Protein 2FVH (pdb70)

CATH classification: 3.30.280.10

GO terms:
  GO:0016151 nickel cation binding (F, IDA)
  GO:0009039 urease activity (F, IDA)
  GO:0035550 urease complex (C, IDA)
  GO:0006995 cellular response to nitrogen starvation (P, IEP)

Foldseek 3Di:
DDDPVRVVLVVLQVLQVVLVVCVVVPDQAEQSNLLSVLQNLVQVCQVVQHDLVVSLVVSLVRDEPVNHDPPNLVVPQKHWDWYQHVVGTDIHIRGSSYD/DPDVVNVVVVVLLVLQVVLVVCLVVPDAAEQSNLLSVLQNLLQVCQVVQHDLVRSLVVSLVREEPNRHDPPNLVVPQWHWDFHAHPVGTDIHIRGSSYD/DADPVSVVVVVLQVLQVVLVVVLVVVDQAEQSNLLSVLQNQLQVVQVVQDDLVRSLVVSLVRAAPSRHDPPNLVVDQWHWYQYQHPVGTDIRIRGSSHD

InterPro domains:
  IPR002026 Urease, gamma/gamma-beta subunit [PF00547] (1-99)
  IPR002026 Urease, gamma/gamma-beta subunit [TIGR00193] (1-99)
  IPR002026 Urease, gamma/gamma-beta subunit [cd00390] (4-99)
  IPR012010 Urease, gamma subunit [MF_00739] (1-100)
  IPR012010 Urease, gamma subunit [PIRSF001223] (1-99)
  IPR036463 Urease, gamma subunit superfamily [G3DSA:3.30.280.10] (1-100)
  IPR036463 Urease, gamma subunit superfamily [SSF54111] (1-99)
  IPR050069 Urease subunit [PTHR33569] (1-100)

Radius of gyration: 20.4 Å; Cα contacts (8 Å, |Δi|>4): 483; chains: 3; bounding box: 50×41×48 Å

Secondary structure (DSSP, 8-state):
---HHHHHHHHHHHHHHHHHHHHHTTPPB-HHHHHHHHHHHHHHHHHHT--HHHHHHHTTSSS-GGGB-TTHHHH-SEEEEEEEETTEEEEEEEESS--/---HHHHHHHHHHHHHHHHHHHHHTTPPB-HHHHHHHHHHHHHHHHHHT--HHHHHHHTTSS--GGGB-TTHHHH--EEEEEEEETTEEEEEEEESS--/---HHHHHHHHHHHHHHHHHHHHHTTPPB-HHHHHHHHHHHHHHHHHHT--HHHHHHHTTSS--GGGB-TTHHHH-SEEEEEEEETTEEEEEEEES---

Structure (mmCIF, N/CA/C/O backbone):
data_2FVH
#
_entry.id   2FVH
#
_cell.length_a   109.988
_cell.length_b   109.988
_cell.length_c   40.873
_cell.angle_alpha   90.00
_cell.angle_beta   90.00
_cell.angle_gamma   120.00
#
_symmetry.space_group_name_H-M   'P 6'
#
loop_
_entity.id
_entity.type
_entity.pdbx_description
1 polymer 'Urease gamma subunit'
2 water water
#
loop_
_atom_site.group_PDB
_atom_site.id
_atom_site.type_symbol
_atom_site.label_atom_id
_atom_site.label_alt_id
_atom_site.label_comp_id
_atom_site.label_asym_id
_atom_site.label_entity_id
_atom_site.label_seq_id
_atom_site.pdbx_PDB_ins_code
_atom_site.Cartn_x
_atom_site.Cartn_y
_atom_site.Cartn_z
_atom_site.occupancy
_atom_site.B_iso_or_equiv
_atom_site.auth_seq_id
_atom_site.auth_comp_id
_atom_site.auth_asym_id
_atom_site.auth_atom_id
_atom_site.pdbx_PDB_model_num
ATOM 1 N N . ARG A 1 22 ? 26.742 45.707 32.904 1.00 39.63 2 ARG A N 1
ATOM 2 C CA . ARG A 1 22 ? 26.738 45.905 31.422 1.00 39.32 2 ARG A CA 1
ATOM 3 C C . ARG A 1 22 ? 25.524 45.253 30.761 1.00 39.12 2 ARG A C 1
ATOM 4 O O . ARG A 1 22 ? 25.196 45.562 29.609 1.00 39.20 2 ARG A O 1
ATOM 5 N N . LEU A 1 23 ? 24.868 44.346 31.491 1.00 38.53 3 LEU A N 1
ATOM 6 C CA . LEU A 1 23 ? 23.691 43.640 30.987 1.00 37.89 3 LEU A CA 1
ATOM 7 C C . LEU A 1 23 ? 22.401 44.017 31.717 1.00 37.26 3 LEU A C 1
ATOM 8 O O . LEU A 1 23 ? 22.336 44.059 32.945 1.00 37.13 3 LEU A O 1
ATOM 13 N N . THR A 1 24 ? 21.360 44.238 30.935 1.00 36.35 4 THR A N 1
ATOM 14 C CA . THR A 1 24 ? 20.045 44.502 31.475 1.00 36.18 4 THR A CA 1
ATOM 15 C C . THR A 1 24 ? 19.478 43.223 32.098 1.00 36.16 4 THR A C 1
ATOM 16 O O . THR A 1 24 ? 19.913 42.128 31.737 1.00 35.04 4 THR A O 1
ATOM 20 N N . PRO A 1 25 ? 18.482 43.350 33.000 1.00 35.81 5 PRO A N 1
ATOM 21 C CA . PRO A 1 25 ? 17.795 42.159 33.477 1.00 35.23 5 PRO A CA 1
ATOM 22 C C . PRO A 1 25 ? 17.453 41.195 32.361 1.00 34.75 5 PRO A C 1
ATOM 23 O O . PRO A 1 25 ? 17.731 40.001 32.507 1.00 34.06 5 PRO A O 1
ATOM 27 N N . HIS A 1 26 ? 16.864 41.697 31.265 1.00 33.64 6 HIS A N 1
ATOM 28 C CA . HIS A 1 26 ? 16.408 40.875 30.147 1.00 33.75 6 HIS A CA 1
ATOM 29 C C . HIS A 1 26 ? 17.552 40.152 29.438 1.00 32.37 6 HIS A C 1
ATOM 30 O O . HIS A 1 26 ? 17.423 38.973 29.118 1.00 31.51 6 HIS A O 1
ATOM 37 N N . GLU A 1 27 ? 18.665 40.858 29.229 1.00 32.01 7 GLU A N 1
ATOM 38 C CA . GLU A 1 27 ? 19.888 40.275 28.649 1.00 32.29 7 GLU A CA 1
ATOM 39 C C . GLU A 1 27 ? 20.439 39.186 29.572 1.00 31.54 7 GLU A C 1
ATOM 40 O O . GLU A 1 27 ? 20.753 38.080 29.104 1.00 30.57 7 GLU A O 1
ATOM 46 N N . GLN A 1 28 ? 20.500 39.476 30.875 1.00 30.91 8 GLN A N 1
ATOM 47 C CA . GLN A 1 28 ? 20.925 38.468 31.859 1.00 31.72 8 GLN A CA 1
ATOM 48 C C . GLN A 1 28 ? 20.051 37.229 31.792 1.00 31.10 8 GLN A C 1
ATOM 49 O O . GLN A 1 28 ? 20.558 36.117 31.836 1.00 29.94 8 GLN A O 1
ATOM 55 N N . GLU A 1 29 ? 18.734 37.427 31.721 1.00 30.59 9 GLU A N 1
ATOM 56 C CA . GLU A 1 29 ? 17.803 36.308 31.663 1.00 30.91 9 GLU A CA 1
ATOM 57 C C . GLU A 1 29 ? 18.020 35.505 30.401 1.00 30.14 9 GLU A C 1
ATOM 58 O O . GLU A 1 29 ? 17.949 34.293 30.424 1.00 29.35 9 GLU A O 1
ATOM 64 N N . ARG A 1 30 ? 18.257 36.181 29.283 1.00 29.10 10 ARG A N 1
ATOM 65 C CA . ARG A 1 30 ? 18.443 35.461 28.023 1.00 30.11 10 ARG A CA 1
ATOM 66 C C . ARG A 1 30 ? 19.732 34.610 28.015 1.00 28.37 10 ARG A C 1
ATOM 67 O O . ARG A 1 30 ? 19.746 33.426 27.593 1.00 29.25 10 ARG A O 1
ATOM 75 N N . LEU A 1 31 ? 20.785 35.163 28.583 1.00 27.09 11 LEU A N 1
ATOM 76 C CA . LEU A 1 31 ? 22.053 34.432 28.720 1.00 26.66 11 LEU A CA 1
ATOM 77 C C . LEU A 1 31 ? 21.879 33.231 29.635 1.00 25.52 11 LEU A C 1
ATOM 78 O O . LEU A 1 31 ? 22.398 32.159 29.365 1.00 24.93 11 LEU A O 1
ATOM 83 N N . LEU A 1 32 ? 21.150 33.412 30.731 1.00 24.70 12 LEU A N 1
ATOM 84 C CA . LEU A 1 32 ? 20.894 32.298 31.650 1.00 23.91 12 LEU A CA 1
ATOM 85 C C . LEU A 1 32 ? 19.992 31.232 31.058 1.00 23.71 12 LEU A C 1
ATOM 86 O O . LEU A 1 32 ? 20.145 30.035 31.353 1.00 23.11 12 LEU A O 1
ATOM 91 N N . LEU A 1 33 ? 19.012 31.622 30.244 1.00 24.14 13 LEU A N 1
ATOM 92 C CA . LEU A 1 33 ? 18.200 30.604 29.562 1.00 24.45 13 LEU A CA 1
ATOM 93 C C . LEU A 1 33 ? 19.072 29.824 28.553 1.00 23.04 13 LEU A C 1
ATOM 94 O O . LEU A 1 33 ? 18.904 28.620 28.338 1.00 22.60 13 LEU A O 1
ATOM 99 N N . SER A 1 34 ? 20.011 30.515 27.901 1.00 21.06 14 SER A N 1
ATOM 100 C CA . SER A 1 34 ? 20.933 29.843 27.008 1.00 20.09 14 SER A CA 1
ATOM 101 C C . SER A 1 34 ? 21.783 28.829 27.804 1.00 19.32 14 SER A C 1
ATOM 102 O O . SER A 1 34 ? 21.950 27.665 27.396 1.00 17.81 14 SER A O 1
ATOM 105 N N . TYR A 1 35 ? 22.276 29.250 28.954 1.00 17.60 15 TYR A N 1
ATOM 106 C CA . TYR A 1 35 ? 23.013 28.305 29.823 1.00 18.50 15 TYR A CA 1
ATOM 107 C C . TYR A 1 35 ? 22.141 27.137 30.272 1.00 19.52 15 TYR A C 1
ATOM 108 O O . TYR A 1 35 ? 22.598 26.012 30.304 1.00 19.52 15 TYR A O 1
ATOM 117 N N . ALA A 1 36 ? 20.891 27.394 30.644 1.00 19.46 16 ALA A N 1
ATOM 118 C CA . ALA A 1 36 ? 19.974 26.316 31.017 1.00 21.07 16 ALA A CA 1
ATOM 119 C C . ALA A 1 36 ? 19.922 25.204 29.945 1.00 21.12 16 ALA A C 1
ATOM 120 O O . ALA A 1 36 ? 19.810 24.013 30.248 1.00 20.59 16 ALA A O 1
ATOM 122 N N . ALA A 1 37 ? 19.966 25.599 28.680 1.00 18.44 17 ALA A N 1
ATOM 123 C CA . ALA A 1 37 ? 19.976 24.622 27.595 1.00 20.03 17 ALA A CA 1
ATOM 124 C C . ALA A 1 37 ? 21.265 23.835 27.576 1.00 18.27 17 ALA A C 1
ATOM 125 O O . ALA A 1 37 ? 21.235 22.669 27.238 1.00 20.19 17 ALA A O 1
ATOM 127 N N . GLU A 1 38 ? 22.402 24.480 27.872 1.00 19.39 18 GLU A N 1
ATOM 128 C CA . GLU A 1 38 ? 23.688 23.797 27.909 1.00 20.60 18 GLU A CA 1
ATOM 129 C C . GLU A 1 38 ? 23.635 22.766 29.048 1.00 20.24 18 GLU A C 1
ATOM 130 O O . GLU A 1 38 ? 24.101 21.618 28.925 1.00 20.13 18 GLU A O 1
ATOM 136 N N . LEU A 1 39 ? 23.090 23.194 30.168 1.00 18.59 19 LEU A N 1
ATOM 137 C CA . LEU A 1 39 ? 22.905 22.273 31.302 1.00 19.98 19 LEU A CA 1
ATOM 138 C C . LEU A 1 39 ? 21.961 21.150 30.906 1.00 19.85 19 LEU A C 1
ATOM 139 O O . LEU A 1 39 ? 22.204 20.000 31.259 1.00 19.61 19 LEU A O 1
ATOM 144 N N . ALA A 1 40 ? 20.866 21.464 30.217 1.00 19.98 20 ALA A N 1
ATOM 145 C CA . ALA A 1 40 ? 19.929 20.374 29.789 1.00 21.05 20 ALA A CA 1
ATOM 146 C C . ALA A 1 40 ? 20.647 19.385 28.858 1.00 20.83 20 ALA A C 1
ATOM 147 O O . ALA A 1 40 ? 20.478 18.155 28.952 1.00 20.12 20 ALA A O 1
ATOM 149 N N . ARG A 1 41 ? 21.469 19.898 27.943 1.00 20.18 21 ARG A N 1
ATOM 150 C CA . ARG A 1 41 ? 22.282 19.018 27.066 1.00 22.21 21 ARG A CA 1
ATOM 151 C C . ARG A 1 41 ? 23.235 18.128 27.814 1.00 21.25 21 ARG A C 1
ATOM 152 O O . ARG A 1 41 ? 23.403 16.954 27.462 1.00 21.97 21 ARG A O 1
ATOM 160 N N . ARG A 1 42 ? 23.821 18.652 28.893 1.00 21.24 22 ARG A N 1
ATOM 161 C CA . ARG A 1 42 ? 24.692 17.898 29.764 1.00 20.64 22 ARG A CA 1
ATOM 162 C C . ARG A 1 42 ? 23.917 16.792 30.452 1.00 20.22 22 ARG A C 1
ATOM 163 O O . ARG A 1 42 ? 24.393 15.632 30.494 1.00 19.48 22 ARG A O 1
ATOM 171 N N . ARG A 1 43 ? 22.720 17.128 30.959 1.00 20.18 23 ARG A N 1
ATOM 172 C CA . ARG A 1 43 ? 21.831 16.125 31.594 1.00 18.68 23 ARG A CA 1
ATOM 173 C C . ARG A 1 43 ? 21.459 15.049 30.617 1.00 20.00 23 ARG A C 1
ATOM 174 O O . ARG A 1 43 ? 21.545 13.869 30.948 1.00 20.66 23 ARG A O 1
ATOM 182 N N . ARG A 1 44 ? 21.038 15.443 29.421 1.00 19.63 24 ARG A N 1
ATOM 183 C CA . ARG A 1 44 ? 20.739 14.435 28.379 1.00 21.40 24 ARG A CA 1
ATOM 184 C C . ARG A 1 44 ? 21.933 13.525 28.080 1.00 22.24 24 ARG A C 1
ATOM 185 O O . ARG A 1 44 ? 21.763 12.302 27.991 1.00 23.86 24 ARG A O 1
ATOM 193 N N . ALA A 1 45 ? 23.130 14.122 27.954 1.00 22.14 25 ALA A N 1
ATOM 194 C CA . ALA A 1 45 ? 24.370 13.389 27.640 1.00 23.89 25 ALA A CA 1
ATOM 195 C C . ALA A 1 45 ? 24.686 12.339 28.687 1.00 24.22 25 ALA A C 1
ATOM 196 O O . ALA A 1 45 ? 25.347 11.315 28.400 1.00 24.66 25 ALA A O 1
ATOM 198 N N . ARG A 1 46 ? 24.247 12.557 29.917 1.00 22.63 26 ARG A N 1
ATOM 199 C CA . ARG A 1 46 ? 24.528 11.561 30.926 1.00 23.72 26 ARG A CA 1
ATOM 200 C C . ARG A 1 46 ? 23.421 10.510 31.079 1.00 23.53 26 ARG A C 1
ATOM 201 O O . ARG A 1 46 ? 23.499 9.583 31.903 1.00 23.62 26 ARG A O 1
ATOM 209 N N . GLY A 1 47 ? 22.415 10.630 30.242 1.00 21.41 27 GLY A N 1
ATOM 210 C CA . GLY A 1 47 ? 21.366 9.620 30.208 1.00 21.94 27 GLY A CA 1
ATOM 211 C C . GLY A 1 47 ? 20.038 10.016 30.791 1.00 21.87 27 GLY A C 1
ATOM 212 O O . GLY A 1 47 ? 19.133 9.165 30.862 1.00 22.04 27 GLY A O 1
ATOM 213 N N . LEU A 1 48 ? 19.865 11.306 31.112 1.00 21.00 28 LEU A N 1
ATOM 214 C CA . LEU A 1 48 ? 18.573 11.789 31.617 1.00 21.20 28 LEU A CA 1
ATOM 215 C C . LEU A 1 48 ? 17.606 12.119 30.498 1.00 21.01 28 LEU A C 1
ATOM 216 O O . LEU A 1 48 ? 18.008 12.593 29.471 1.00 20.33 28 LEU A O 1
ATOM 221 N N . ARG A 1 49 ? 16.347 11.772 30.700 1.00 20.11 29 ARG A N 1
ATOM 222 C CA . ARG A 1 49 ? 15.276 12.315 29.842 1.00 19.91 29 ARG A CA 1
ATOM 223 C C . ARG A 1 49 ? 14.866 13.635 30.414 1.00 20.93 29 ARG A C 1
ATOM 224 O O . ARG A 1 49 ? 14.754 13.782 31.635 1.00 20.28 29 ARG A O 1
ATOM 232 N N . LEU A 1 50 ? 14.676 14.613 29.528 1.00 19.26 30 LEU A N 1
ATOM 233 C CA . LEU A 1 50 ? 14.501 15.996 30.003 1.00 20.44 30 LEU A CA 1
ATOM 234 C C . LEU A 1 50 ? 13.121 16.212 30.563 1.00 20.64 30 LEU A C 1
ATOM 235 O O . LEU A 1 50 ? 12.148 15.653 30.059 1.00 19.74 30 LEU A O 1
ATOM 240 N N . ASN A 1 51 ? 13.033 17.104 31.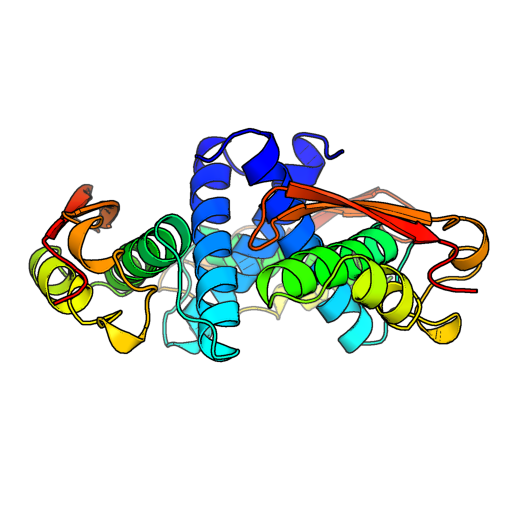547 1.00 19.90 31 ASN A N 1
ATOM 241 C CA . ASN A 1 51 ? 11.735 17.504 32.031 1.00 19.70 31 ASN A CA 1
ATOM 242 C C . ASN A 1 51 ? 11.181 18.708 31.267 1.00 20.89 31 ASN A C 1
ATOM 243 O O . ASN A 1 51 ? 11.833 19.217 30.343 1.00 20.82 31 ASN A O 1
ATOM 248 N N . HIS A 1 52 ? 10.010 19.207 31.684 1.00 20.44 32 HIS A N 1
ATOM 249 C CA . HIS A 1 52 ? 9.360 20.293 30.916 1.00 22.14 32 HIS A CA 1
ATOM 250 C C . HIS A 1 52 ? 10.207 21.569 30.806 1.00 21.67 32 HIS A C 1
ATOM 251 O O . HIS A 1 52 ? 10.468 22.029 29.688 1.00 20.18 32 HIS A O 1
ATOM 258 N N . PRO A 1 53 ? 10.705 22.112 31.940 1.00 21.00 33 PRO A N 1
ATOM 259 C CA . PRO A 1 53 ? 11.526 23.299 31.771 1.00 21.51 33 PRO A CA 1
ATOM 260 C C . PRO A 1 53 ? 12.833 23.092 30.999 1.00 20.48 33 PRO A C 1
ATOM 261 O O . PRO A 1 53 ? 13.287 24.012 30.297 1.00 20.20 33 PRO A O 1
ATOM 265 N N . GLU A 1 54 ? 13.461 21.943 31.155 1.00 19.11 34 GLU A N 1
ATOM 266 C CA . GLU A 1 54 ? 14.693 21.650 30.385 1.00 19.53 34 GLU A CA 1
ATOM 267 C C . GLU A 1 54 ? 14.377 21.615 28.879 1.00 18.66 34 GLU A C 1
ATOM 268 O O . GLU A 1 54 ? 15.125 22.111 28.041 1.00 17.69 34 GLU A O 1
ATOM 274 N N . ALA A 1 55 ? 13.255 20.995 28.536 1.00 17.65 35 ALA A N 1
ATOM 275 C CA . ALA A 1 55 ? 12.864 20.915 27.122 1.00 18.87 35 ALA A CA 1
ATOM 276 C C . ALA A 1 55 ? 12.599 22.315 26.570 1.00 19.52 35 ALA A C 1
ATOM 277 O O . ALA A 1 55 ? 13.024 22.652 25.475 1.00 19.13 35 ALA A O 1
ATOM 279 N N . ILE A 1 56 ? 11.919 23.138 27.354 1.00 19.79 36 ILE A N 1
ATOM 280 C CA . ILE A 1 56 ? 11.676 24.525 26.939 1.00 19.57 36 ILE A CA 1
ATOM 281 C C . ILE A 1 56 ? 12.995 25.217 26.666 1.00 19.69 36 ILE A C 1
ATOM 282 O O . ILE A 1 56 ? 13.157 25.864 25.645 1.00 19.44 36 ILE A O 1
ATOM 287 N N . ALA A 1 57 ? 13.957 25.103 27.604 1.00 18.74 37 ALA A N 1
ATOM 288 C CA . ALA A 1 57 ? 15.274 25.699 27.363 1.00 17.58 37 ALA A CA 1
ATOM 289 C C . ALA A 1 57 ? 15.949 25.245 26.064 1.00 19.50 37 ALA A C 1
ATOM 290 O O . ALA A 1 57 ? 16.517 26.058 25.353 1.00 18.66 37 ALA A O 1
ATOM 292 N N . VAL A 1 58 ? 15.956 23.937 25.809 1.00 18.31 38 VAL A N 1
ATOM 293 C CA . VAL A 1 58 ? 16.547 23.411 24.608 1.00 19.89 38 VAL A CA 1
ATOM 294 C C . VAL A 1 58 ? 15.871 24.010 23.355 1.00 19.53 38 VAL A C 1
ATOM 295 O O . VAL A 1 58 ? 16.549 24.389 22.392 1.00 19.46 38 VAL A O 1
ATOM 299 N N . ILE A 1 59 ? 14.543 23.979 23.322 1.00 19.31 39 ILE A N 1
ATOM 300 C CA . ILE A 1 59 ? 13.831 24.524 22.138 1.00 20.19 39 ILE A CA 1
ATOM 301 C C . ILE A 1 59 ? 14.063 26.019 22.000 1.00 21.43 39 ILE A C 1
ATOM 302 O O . ILE A 1 59 ? 14.326 26.536 20.894 1.00 20.99 39 ILE A O 1
ATOM 307 N N . ALA A 1 60 ? 14.032 26.732 23.132 1.00 20.60 40 ALA A N 1
ATOM 308 C CA . ALA A 1 60 ? 14.363 28.157 23.134 1.00 22.56 40 ALA A CA 1
ATOM 309 C C . ALA A 1 60 ? 15.752 28.442 22.588 1.00 23.45 40 ALA A C 1
ATOM 310 O O . ALA A 1 60 ? 15.918 29.355 21.770 1.00 22.82 40 ALA A O 1
ATOM 312 N N . ASP A 1 61 ? 16.740 27.660 23.038 1.00 22.65 41 ASP A N 1
ATOM 313 C CA . ASP A 1 61 ? 18.129 27.775 22.576 1.00 22.91 41 ASP A CA 1
ATOM 314 C C . ASP A 1 61 ? 18.188 27.560 21.056 1.00 22.44 41 ASP A C 1
ATOM 315 O O . ASP A 1 61 ? 18.902 28.252 20.369 1.00 22.44 41 ASP A O 1
ATOM 320 N N . HIS A 1 62 ? 17.465 26.561 20.555 1.00 21.45 42 HIS A N 1
ATOM 321 C CA . HIS A 1 62 ? 17.438 26.286 19.128 1.00 21.06 42 HIS A CA 1
ATOM 322 C C . HIS A 1 62 ? 17.021 27.533 18.354 1.00 21.37 42 HIS A C 1
ATOM 323 O O . HIS A 1 62 ? 17.634 27.879 17.340 1.00 20.86 42 HIS A O 1
ATOM 330 N N . ILE A 1 63 ? 15.979 28.177 18.841 1.00 19.16 43 ILE A N 1
ATOM 331 C CA . ILE A 1 63 ? 15.448 29.406 18.208 1.00 19.90 43 ILE A CA 1
ATOM 332 C C . ILE A 1 63 ? 16.460 30.533 18.294 1.00 20.23 43 ILE A C 1
ATOM 333 O O . ILE A 1 63 ? 16.718 31.221 17.303 1.00 20.01 43 ILE A O 1
ATOM 338 N N . LEU A 1 64 ? 17.007 30.746 19.497 1.00 18.27 44 LEU A N 1
ATOM 339 C CA . LEU A 1 64 ? 17.889 31.868 19.720 1.00 19.43 44 LEU A CA 1
ATOM 340 C C . LEU A 1 64 ? 19.113 31.696 18.895 1.00 18.68 44 LEU A C 1
ATOM 341 O O . LEU A 1 64 ? 19.595 32.654 18.264 1.00 18.01 44 LEU A O 1
ATOM 346 N N . GLU A 1 65 ? 19.671 30.496 18.906 1.00 17.59 45 GLU A N 1
ATOM 347 C CA . GLU A 1 65 ? 20.876 30.293 18.085 1.00 18.96 45 GLU A CA 1
ATOM 348 C C . GLU A 1 65 ? 20.612 30.334 16.585 1.00 19.40 45 GLU A C 1
ATOM 349 O O . GLU A 1 65 ? 21.454 30.813 15.831 1.00 18.44 45 GLU A O 1
ATOM 355 N N . GLY A 1 66 ? 19.450 29.811 16.163 1.00 19.07 46 GLY A N 1
ATOM 356 C CA . GLY A 1 66 ? 19.058 29.867 14.759 1.00 18.84 46 GLY A CA 1
ATOM 357 C C . GLY A 1 66 ? 18.899 31.290 14.310 1.00 18.17 46 GLY A C 1
ATOM 358 O O . GLY A 1 66 ? 19.355 31.634 13.226 1.00 19.46 46 GLY A O 1
ATOM 359 N N . ALA A 1 67 ? 18.267 32.117 15.136 1.00 18.60 47 ALA A N 1
ATOM 360 C CA . ALA A 1 67 ? 18.132 33.559 14.854 1.00 20.03 47 ALA A CA 1
ATOM 361 C C . ALA A 1 67 ? 19.494 34.189 14.665 1.00 19.36 47 ALA A C 1
ATOM 362 O O . ALA A 1 67 ? 19.714 34.879 13.694 1.00 19.09 47 ALA A O 1
ATOM 364 N N . ARG A 1 68 ? 20.420 33.934 15.599 1.00 18.63 48 ARG A N 1
ATOM 365 C CA . ARG A 1 68 ? 21.800 34.475 15.508 1.00 18.79 48 ARG A CA 1
ATOM 366 C C . ARG A 1 68 ? 22.473 34.067 14.167 1.00 18.97 48 ARG A C 1
ATOM 367 O O . ARG A 1 68 ? 23.268 34.823 13.572 1.00 17.75 48 ARG A O 1
ATOM 375 N N . ASP A 1 69 ? 22.203 32.820 13.756 1.00 19.38 49 ASP A N 1
ATOM 376 C CA . ASP A 1 69 ? 22.702 32.218 12.501 1.00 22.01 49 ASP A CA 1
ATOM 377 C C . ASP A 1 69 ? 22.087 32.864 11.272 1.00 21.93 49 ASP A C 1
ATOM 378 O O . ASP A 1 69 ? 22.587 32.679 10.152 1.00 23.53 49 ASP A O 1
ATOM 383 N N . GLY A 1 70 ? 21.017 33.635 11.459 1.00 20.60 50 GLY A N 1
ATOM 384 C CA . GLY A 1 70 ? 20.312 34.234 10.313 1.00 21.50 50 GLY A CA 1
ATOM 385 C C . GLY A 1 70 ? 19.367 33.288 9.613 1.00 21.52 50 GLY A C 1
ATOM 386 O O . GLY A 1 70 ? 19.058 33.508 8.432 1.00 22.77 50 GLY A O 1
ATOM 387 N N . ARG A 1 71 ? 18.917 32.250 10.323 1.00 22.07 51 ARG A N 1
ATOM 388 C CA . ARG A 1 71 ? 17.829 31.376 9.807 1.00 22.94 51 ARG A CA 1
ATOM 389 C C . ARG A 1 71 ? 16.530 32.186 9.844 1.00 23.40 51 ARG A C 1
ATOM 390 O O . ARG A 1 71 ? 16.446 33.174 10.570 1.00 23.98 51 ARG A O 1
ATOM 398 N N . THR A 1 72 ? 15.536 31.755 9.072 1.00 23.15 52 THR A N 1
ATOM 399 C CA . THR A 1 72 ? 14.288 32.499 8.940 1.00 22.47 52 THR A CA 1
ATOM 400 C C . THR A 1 72 ? 13.348 32.044 10.022 1.00 22.55 52 THR A C 1
ATOM 401 O O . THR A 1 72 ? 13.487 30.938 10.531 1.00 19.39 52 THR A O 1
ATOM 405 N N . VAL A 1 73 ? 12.380 32.875 10.394 1.00 22.56 53 VAL A N 1
ATOM 406 C CA . VAL A 1 73 ? 11.368 32.436 11.361 1.00 24.31 53 VAL A CA 1
ATOM 407 C C . VAL A 1 73 ? 10.701 31.141 10.948 1.00 22.30 53 VAL A C 1
ATOM 408 O O . VAL A 1 73 ? 10.509 30.266 11.780 1.00 19.13 53 VAL A O 1
ATOM 412 N N . ALA A 1 74 ? 10.367 30.990 9.666 1.00 21.05 54 ALA A N 1
ATOM 413 C CA . ALA A 1 74 ? 9.645 29.767 9.255 1.00 21.20 54 ALA A CA 1
ATOM 414 C C . ALA A 1 74 ? 10.531 28.545 9.332 1.00 20.25 54 ALA A C 1
ATOM 415 O O . ALA A 1 74 ? 10.070 27.467 9.684 1.00 20.61 54 ALA A O 1
ATOM 417 N N . GLU A 1 75 ? 11.798 28.715 8.991 1.00 18.03 55 GLU A N 1
ATOM 418 C CA . GLU A 1 75 ? 12.775 27.624 9.120 1.00 19.58 55 GLU A CA 1
ATOM 419 C C . GLU A 1 75 ? 12.797 27.134 10.561 1.00 19.46 55 GLU A C 1
ATOM 420 O O . GLU A 1 75 ? 12.740 25.944 10.807 1.00 18.76 55 GLU A O 1
ATOM 426 N N . LEU A 1 76 ? 12.881 28.082 11.494 1.00 18.82 56 LEU A N 1
ATOM 427 C CA . LEU A 1 76 ? 13.026 27.733 12.906 1.00 19.99 56 LEU A CA 1
ATOM 428 C C . LEU A 1 76 ? 11.751 27.158 13.476 1.00 19.71 56 LEU A C 1
ATOM 429 O O . LEU A 1 76 ? 11.766 26.316 14.362 1.00 20.40 56 LEU A O 1
ATOM 434 N N . MET A 1 77 ? 10.618 27.631 12.990 1.00 18.87 57 MET A N 1
ATOM 435 C CA . MET A 1 77 ? 9.375 27.061 13.468 1.00 19.91 57 MET A CA 1
ATOM 436 C C . MET A 1 77 ? 9.240 25.614 13.049 1.00 20.91 57 MET A C 1
ATOM 437 O O . MET A 1 77 ? 8.557 24.851 13.725 1.00 23.02 57 MET A O 1
ATOM 442 N N . ALA A 1 78 ? 9.854 25.249 11.919 1.00 20.88 58 ALA A N 1
ATOM 443 C CA . ALA A 1 78 ? 9.844 23.866 11.473 1.00 20.08 58 ALA A CA 1
ATOM 444 C C . ALA A 1 78 ? 10.928 23.080 12.192 1.00 20.13 58 ALA A C 1
ATOM 445 O O . ALA A 1 78 ? 10.653 22.025 12.743 1.00 20.42 58 ALA A O 1
ATOM 447 N N . SER A 1 79 ? 12.163 23.558 12.147 1.00 20.51 59 SER A N 1
ATOM 448 C CA . SER A 1 79 ? 13.263 22.776 12.754 1.00 21.45 59 SER A CA 1
ATOM 449 C C . SER A 1 79 ? 13.136 22.678 14.286 1.00 21.03 59 SER A C 1
ATOM 450 O O . SER A 1 79 ? 13.600 21.702 14.881 1.00 20.98 59 SER A O 1
ATOM 453 N N . GLY A 1 80 ? 12.471 23.665 14.910 1.00 21.03 60 GLY A N 1
ATOM 454 C CA . GLY A 1 80 ? 12.196 23.636 16.346 1.00 20.70 60 GLY A CA 1
ATOM 455 C C . GLY A 1 80 ? 11.335 22.444 16.737 1.00 21.59 60 GLY A C 1
ATOM 456 O O . GLY A 1 80 ? 11.337 22.027 17.898 1.00 20.86 60 GLY A O 1
ATOM 457 N N . ARG A 1 81 ? 10.561 21.909 15.776 1.00 21.59 61 ARG A N 1
ATOM 458 C CA . ARG A 1 81 ? 9.767 20.701 15.997 1.00 20.56 61 ARG A CA 1
ATOM 459 C C . ARG A 1 81 ? 10.510 19.386 15.854 1.00 21.95 61 ARG A C 1
ATOM 460 O O . ARG A 1 81 ? 9.918 18.290 15.979 1.00 23.00 61 ARG A O 1
ATOM 468 N N . GLU A 1 82 ? 11.793 19.472 15.602 1.00 22.87 62 GLU A N 1
ATOM 469 C CA . GLU A 1 82 ? 12.555 18.274 15.284 1.00 25.39 62 GLU A CA 1
ATOM 470 C C . GLU A 1 82 ? 13.800 18.208 16.185 1.00 25.50 62 GLU A C 1
ATOM 471 O O . GLU A 1 82 ? 14.672 17.363 16.003 1.00 27.78 62 GLU A O 1
ATOM 477 N N . VAL A 1 83 ? 13.895 19.122 17.133 1.00 24.82 63 VAL A N 1
ATOM 478 C CA . VAL A 1 83 ? 15.047 19.145 18.038 1.00 24.83 63 VAL A CA 1
ATOM 479 C C . VAL A 1 83 ? 14.988 18.035 19.098 1.00 25.09 63 VAL A C 1
ATOM 480 O O . VAL A 1 83 ? 16.023 17.413 19.442 1.00 25.99 63 VAL A O 1
ATOM 484 N N . LEU A 1 84 ? 13.799 17.819 19.640 1.00 22.93 64 LEU A N 1
ATOM 485 C CA . LEU A 1 84 ? 13.600 16.844 20.716 1.00 23.09 64 LEU A CA 1
ATOM 486 C C . LEU A 1 84 ? 12.536 15.898 20.262 1.00 23.09 64 LEU A C 1
ATOM 487 O O . LEU A 1 84 ? 11.484 16.331 19.766 1.00 21.76 64 LEU A O 1
ATOM 492 N N . GLY A 1 85 ? 12.784 14.601 20.444 1.00 22.99 65 GLY A N 1
ATOM 493 C CA . GLY A 1 85 ? 11.710 13.638 20.231 1.00 22.86 65 GLY A CA 1
ATOM 494 C C . GLY A 1 85 ? 11.119 13.128 21.528 1.00 23.46 65 GLY A C 1
ATOM 495 O O . GLY A 1 85 ? 11.593 13.501 22.622 1.00 22.43 65 GLY A O 1
ATOM 496 N N . ARG A 1 86 ? 10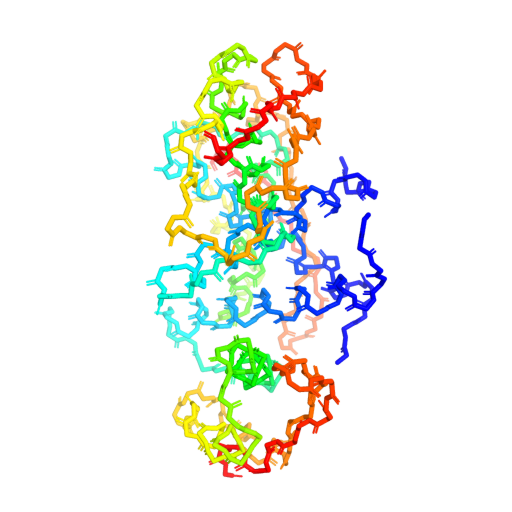.121 12.240 21.400 1.00 23.48 66 ARG A N 1
ATOM 497 C CA . ARG A 1 86 ? 9.482 11.694 22.600 1.00 25.54 66 ARG A CA 1
ATOM 498 C C . ARG A 1 86 ? 10.503 10.973 23.462 1.00 25.41 66 ARG A C 1
ATOM 499 O O . ARG A 1 86 ? 10.362 10.984 24.671 1.00 24.97 66 ARG A O 1
ATOM 507 N N . ASP A 1 87 ? 11.514 10.348 22.859 1.00 25.03 67 ASP A N 1
ATOM 508 C CA . ASP A 1 87 ? 12.504 9.648 23.691 1.00 26.60 67 ASP A CA 1
ATOM 509 C C . ASP A 1 87 ? 13.368 10.580 24.545 1.00 25.67 67 ASP A C 1
ATOM 510 O O . ASP A 1 87 ? 13.884 10.162 25.589 1.00 28.01 67 ASP A O 1
ATOM 515 N N . ASP A 1 88 ? 13.555 11.810 24.088 1.00 22.92 68 ASP A N 1
ATOM 516 C CA . ASP A 1 88 ? 14.455 12.795 24.702 1.00 23.19 68 ASP A CA 1
ATOM 517 C C . ASP A 1 88 ? 13.922 13.386 25.994 1.00 21.75 68 ASP A C 1
ATOM 518 O O . ASP A 1 88 ? 14.691 14.010 26.761 1.00 22.48 68 ASP A O 1
ATOM 523 N N . VAL A 1 89 ? 12.600 13.260 26.192 1.00 21.42 69 VAL A N 1
ATOM 524 C CA . VAL A 1 89 ? 11.936 13.879 27.351 1.00 20.19 69 VAL A CA 1
ATOM 525 C C . VAL A 1 89 ? 11.186 12.851 28.158 1.00 19.25 69 VAL A C 1
ATOM 526 O O . VAL A 1 89 ? 10.875 11.777 27.666 1.00 21.06 69 VAL A O 1
ATOM 530 N N . MET A 1 90 ? 10.901 13.171 29.412 1.00 19.65 70 MET A N 1
ATOM 531 C CA . MET A 1 90 ? 10.235 12.254 30.285 1.00 22.28 70 MET A CA 1
ATOM 532 C C . MET A 1 90 ? 8.830 11.950 29.763 1.00 20.80 70 MET A C 1
ATOM 533 O O . MET A 1 90 ? 8.240 12.718 28.997 1.00 20.59 70 MET A O 1
ATOM 538 N N . GLU A 1 91 ? 8.309 10.801 30.174 1.00 22.57 71 GLU A N 1
ATOM 539 C CA . GLU A 1 91 ? 6.929 10.456 29.830 1.00 24.25 71 GLU A CA 1
ATOM 540 C C . GLU A 1 91 ? 5.980 11.582 30.280 1.00 24.06 71 GLU A C 1
ATOM 541 O O . GLU A 1 91 ? 6.171 12.210 31.324 1.00 25.67 71 GLU A O 1
ATOM 547 N N . GLY A 1 92 ? 5.041 11.917 29.405 1.00 24.29 72 GLY A N 1
ATOM 548 C CA . GLY A 1 92 ? 4.089 13.012 29.598 1.00 23.66 72 GLY A CA 1
ATOM 549 C C . GLY A 1 92 ? 4.610 14.408 29.300 1.00 23.15 72 GLY A C 1
ATOM 550 O O . GLY A 1 92 ? 3.841 15.345 29.301 1.00 24.74 72 GLY A O 1
ATOM 551 N N . VAL A 1 93 ? 5.915 14.597 29.073 1.00 20.85 73 VAL A N 1
ATOM 552 C CA . VAL A 1 93 ? 6.422 15.914 28.717 1.00 20.91 73 VAL A CA 1
ATOM 553 C C . VAL A 1 93 ? 6.018 16.377 27.318 1.00 21.11 73 VAL A C 1
ATOM 554 O O . VAL A 1 93 ? 5.711 17.591 27.130 1.00 21.52 73 VAL A O 1
ATOM 558 N N . PRO A 1 94 ? 5.996 15.460 26.337 1.00 20.17 74 PRO A N 1
ATOM 559 C CA . PRO A 1 94 ? 5.593 15.973 24.994 1.00 22.36 74 PRO A CA 1
ATOM 560 C C . PRO A 1 94 ? 4.212 16.618 24.994 1.00 23.39 74 PRO A C 1
ATOM 561 O O . PRO A 1 94 ? 3.995 17.629 24.352 1.00 24.54 74 PRO A O 1
ATOM 565 N N . GLU A 1 95 ? 3.296 16.051 25.749 1.00 24.13 75 GLU A N 1
ATOM 566 C CA . GLU A 1 95 ? 1.959 16.617 25.859 1.00 25.05 75 GLU A CA 1
ATOM 567 C C . GLU A 1 95 ? 1.903 17.910 26.649 1.00 25.60 75 GLU A C 1
ATOM 568 O O . GLU A 1 95 ? 0.981 18.732 26.460 1.00 26.91 75 GLU A O 1
ATOM 574 N N . MET A 1 96 ? 2.850 18.117 27.549 1.00 25.59 76 MET A N 1
ATOM 575 C CA . MET A 1 96 ? 2.924 19.378 28.300 1.00 27.23 76 MET A CA 1
ATOM 576 C C . MET A 1 96 ? 3.400 20.526 27.410 1.00 26.58 76 MET A C 1
ATOM 577 O O . MET A 1 96 ? 3.123 21.668 27.679 1.00 28.27 76 MET A O 1
ATOM 582 N N . LEU A 1 97 ? 4.101 20.214 26.338 1.00 24.01 77 LEU A N 1
ATOM 583 C CA . LEU A 1 97 ? 4.711 21.267 25.566 1.00 24.97 77 LEU A CA 1
ATOM 584 C C . LEU A 1 97 ? 3.845 21.648 24.406 1.00 24.60 77 LEU A C 1
ATOM 585 O O . LEU A 1 97 ? 4.080 21.216 23.271 1.00 25.16 77 LEU A O 1
ATOM 590 N N . ALA A 1 98 ? 2.848 22.488 24.648 1.00 23.14 78 ALA A N 1
ATOM 591 C CA . ALA A 1 98 ? 1.961 22.903 23.569 1.00 22.80 78 ALA A CA 1
ATOM 592 C C . ALA A 1 98 ? 2.698 23.857 22.616 1.00 23.06 78 ALA A C 1
ATOM 593 O O . ALA A 1 98 ? 2.516 23.806 21.421 1.00 24.01 78 ALA A O 1
ATOM 595 N N . GLU A 1 99 ? 3.555 24.692 23.175 1.00 24.52 79 GLU A N 1
ATOM 596 C CA . GLU A 1 99 ? 4.267 25.702 22.397 1.00 25.76 79 GLU A CA 1
ATOM 597 C C . GLU A 1 99 ? 5.451 26.188 23.184 1.00 24.92 79 GLU A C 1
ATOM 598 O O . GLU A 1 99 ? 5.487 26.100 24.430 1.00 23.67 79 GLU A O 1
ATOM 604 N N . VAL A 1 100 ? 6.434 26.715 22.471 1.00 22.84 80 VAL A N 1
ATOM 605 C CA . VAL A 1 100 ? 7.536 27.339 23.142 1.00 23.23 80 VAL A CA 1
ATOM 606 C C . VAL A 1 100 ? 7.682 28.692 22.432 1.00 23.19 80 VAL A C 1
ATOM 607 O O . VAL A 1 100 ? 7.808 28.725 21.214 1.00 22.32 80 VAL A O 1
ATOM 611 N N . GLN A 1 101 ? 7.636 29.791 23.192 1.00 23.59 81 GLN A N 1
ATOM 612 C CA . GLN A 1 101 ? 7.668 31.121 22.624 1.00 25.24 81 GLN A CA 1
ATOM 613 C C . GLN A 1 101 ? 8.915 31.858 23.139 1.00 25.50 81 GLN A C 1
ATOM 614 O O . GLN A 1 101 ? 9.278 31.778 24.341 1.00 25.17 81 GLN A O 1
ATOM 620 N N . VAL A 1 102 ? 9.644 32.473 22.218 1.00 26.08 82 VAL A N 1
ATOM 621 C CA . VAL A 1 102 ? 10.879 33.172 22.590 1.00 30.17 82 VAL A CA 1
ATOM 622 C C . VAL A 1 102 ? 11.003 34.402 21.706 1.00 28.86 82 VAL A C 1
ATOM 623 O O . VAL A 1 102 ? 10.693 34.343 20.524 1.00 28.44 82 VAL A O 1
ATOM 627 N N . GLU A 1 103 ? 11.419 35.531 22.285 1.00 28.47 83 GLU A N 1
ATOM 628 C CA . GLU A 1 103 ? 11.754 36.693 21.472 1.00 29.20 83 GLU A CA 1
ATOM 629 C C . GLU A 1 103 ? 13.190 36.525 21.034 1.00 28.76 83 GLU A C 1
ATOM 630 O O . GLU A 1 103 ? 14.058 36.227 21.864 1.00 27.96 83 GLU A O 1
ATOM 636 N N . ALA A 1 104 ? 13.444 36.677 19.729 1.00 27.27 84 ALA A N 1
ATOM 637 C CA . ALA A 1 104 ? 14.805 36.489 19.213 1.00 27.53 84 ALA A CA 1
ATOM 638 C C . ALA A 1 104 ? 15.123 37.589 18.223 1.00 27.52 84 ALA A C 1
ATOM 639 O O . ALA A 1 104 ? 14.232 38.079 17.551 1.00 26.52 84 ALA A O 1
ATOM 641 N N . THR A 1 105 ? 16.387 38.006 18.163 1.00 28.69 85 THR A N 1
ATOM 642 C CA . THR A 1 105 ? 16.762 39.069 17.231 1.00 29.38 85 THR A CA 1
ATOM 643 C C . THR A 1 105 ? 17.426 38.441 16.002 1.00 28.41 85 THR A C 1
ATOM 644 O O . THR A 1 105 ? 18.378 37.669 16.096 1.00 29.25 85 THR A O 1
ATOM 648 N N . PHE A 1 106 ? 16.840 38.737 14.861 1.00 28.91 86 PHE A N 1
ATOM 649 C CA . PHE A 1 106 ? 17.277 38.183 13.609 1.00 28.97 86 PHE A CA 1
ATOM 650 C C . PHE A 1 106 ? 18.137 39.265 13.008 1.00 29.85 86 PHE A C 1
ATOM 651 O O . PHE A 1 106 ? 18.314 40.314 13.640 1.00 29.84 86 PHE A O 1
ATOM 659 N N . PRO A 1 107 ? 18.761 39.008 11.843 1.00 31.11 87 PRO A N 1
ATOM 660 C CA . PRO A 1 107 ? 19.341 40.153 11.118 1.00 30.76 87 PRO A CA 1
ATOM 661 C C . PRO A 1 107 ? 18.370 41.317 10.879 1.00 31.21 87 PRO A C 1
ATOM 662 O O . PRO A 1 107 ? 18.783 42.477 10.952 1.00 31.76 87 PRO A O 1
ATOM 666 N N . ASP A 1 108 ? 17.095 41.025 10.631 1.00 32.48 88 ASP A N 1
ATOM 667 C CA . ASP A 1 108 ? 16.093 42.078 10.359 1.00 33.30 88 ASP A CA 1
ATOM 668 C C . ASP A 1 108 ? 15.322 42.524 11.600 1.00 33.13 88 ASP A C 1
ATOM 669 O O . ASP A 1 108 ? 14.263 43.155 11.482 1.00 33.25 88 ASP A O 1
ATOM 674 N N . GLY A 1 109 ? 15.854 42.175 12.771 1.00 32.71 89 GLY A N 1
ATOM 675 C CA . GLY A 1 109 ? 15.319 42.647 14.031 1.00 31.72 89 GLY A CA 1
ATOM 676 C C . GLY A 1 109 ? 14.574 41.610 14.844 1.00 31.99 89 GLY A C 1
ATOM 677 O O . GLY A 1 109 ? 14.557 40.410 14.523 1.00 30.69 89 GLY A O 1
ATOM 678 N N . THR A 1 110 ? 13.948 42.100 15.901 1.00 30.94 90 THR A N 1
ATOM 679 C CA . THR A 1 110 ? 13.357 41.256 16.924 1.00 30.17 90 THR A CA 1
ATOM 680 C C . THR A 1 110 ? 11.967 40.801 16.545 1.00 29.04 90 THR A C 1
ATOM 681 O O . THR A 1 110 ? 11.189 41.541 15.927 1.00 28.64 90 THR A O 1
ATOM 685 N N . LYS A 1 111 ? 11.694 39.539 16.883 1.00 28.77 91 LYS A N 1
ATOM 686 C CA . LYS A 1 111 ? 10.446 38.874 16.539 1.00 27.91 91 LYS A CA 1
ATOM 687 C C . LYS A 1 111 ? 10.141 37.899 17.645 1.00 28.23 91 LYS A C 1
ATOM 688 O O . LYS A 1 111 ? 11.057 37.240 18.198 1.00 25.48 91 LYS A O 1
ATOM 694 N N . LEU A 1 112 ? 8.860 37.764 17.946 1.00 27.59 92 LEU A N 1
ATOM 695 C CA . LEU A 1 112 ? 8.419 36.698 18.811 1.00 28.56 92 LEU A CA 1
ATOM 696 C C . LEU A 1 112 ? 8.395 35.443 17.914 1.00 27.80 92 LEU A C 1
ATOM 697 O O . LEU A 1 112 ? 7.954 35.491 16.775 1.00 29.54 92 LEU A O 1
ATOM 702 N N . VAL A 1 113 ? 8.986 34.346 18.375 1.00 26.07 93 VAL A N 1
ATOM 703 C CA . VAL A 1 113 ? 8.955 33.146 17.569 1.00 23.58 93 VAL A CA 1
ATOM 704 C C . VAL A 1 113 ? 8.264 32.085 18.438 1.00 23.59 93 VAL A C 1
ATOM 705 O O . VAL A 1 113 ? 8.566 31.940 19.610 1.00 23.31 93 VAL A O 1
ATOM 709 N N . THR A 1 114 ? 7.316 31.373 17.857 1.00 23.32 94 THR A N 1
ATOM 710 C CA . THR A 1 114 ? 6.617 30.370 18.636 1.00 22.18 94 THR A CA 1
ATOM 711 C C . THR A 1 114 ? 6.786 29.069 17.859 1.00 21.71 94 THR A C 1
ATOM 712 O O . THR A 1 114 ? 6.465 29.005 16.693 1.00 22.41 94 THR A O 1
ATOM 716 N N . VAL A 1 115 ? 7.302 28.060 18.534 1.00 21.66 95 VAL A N 1
ATOM 717 C CA . VAL A 1 115 ? 7.411 26.696 17.988 1.00 21.73 95 VAL A CA 1
ATOM 718 C C . VAL A 1 115 ? 6.188 25.965 18.556 1.00 21.17 95 VAL A C 1
ATOM 719 O O . VAL A 1 115 ? 5.997 25.827 19.800 1.00 21.91 95 VAL A O 1
ATOM 723 N N . HIS A 1 116 ? 5.375 25.477 17.641 1.00 21.55 96 HIS A N 1
ATOM 724 C CA . HIS A 1 116 ? 4.124 24.865 18.006 1.00 22.00 96 HIS A CA 1
ATOM 725 C C . HIS A 1 116 ? 4.288 23.355 18.112 1.00 22.24 96 HIS A C 1
ATOM 726 O O . HIS A 1 116 ? 4.944 22.752 17.246 1.00 23.04 96 HIS A O 1
ATOM 733 N N . GLN A 1 117 ? 3.717 22.766 19.175 1.00 22.44 97 GLN A N 1
ATOM 734 C CA . GLN A 1 117 ? 3.760 21.296 19.452 1.00 22.74 97 GLN A CA 1
ATOM 735 C C . GLN A 1 117 ? 5.139 20.711 19.106 1.00 21.99 97 GLN A C 1
ATOM 736 O O . GLN A 1 117 ? 5.250 19.954 18.128 1.00 21.21 97 GLN A O 1
ATOM 742 N N . PRO A 1 118 ? 6.190 21.156 19.816 1.00 21.76 98 PRO A N 1
ATOM 743 C CA . PRO A 1 118 ? 7.556 20.827 19.382 1.00 22.84 98 PRO A CA 1
ATOM 744 C C . PRO A 1 118 ? 7.886 19.357 19.458 1.00 23.31 98 PRO A C 1
ATOM 745 O O . PRO A 1 118 ? 8.849 18.892 18.812 1.00 22.66 98 PRO A O 1
ATOM 749 N N . ILE A 1 119 ? 7.125 18.613 20.257 1.00 23.62 99 ILE A N 1
ATOM 750 C CA . ILE A 1 119 ? 7.449 17.184 20.407 1.00 27.26 99 ILE A CA 1
ATOM 751 C C . ILE A 1 119 ? 6.314 16.277 20.015 1.00 31.33 99 ILE A C 1
ATOM 752 O O . ILE A 1 119 ? 6.498 15.468 19.126 1.00 35.32 99 ILE A O 1
ATOM 757 N N . ALA A 1 120 ? 5.192 16.375 20.705 1.00 33.11 100 ALA A N 1
ATOM 758 C CA . ALA A 1 120 ? 3.945 15.669 20.330 1.00 38.12 100 ALA A CA 1
ATOM 759 C C . ALA A 1 120 ? 3.028 15.496 21.532 1.00 38.81 100 ALA A C 1
ATOM 760 O O . ALA A 1 120 ? 2.409 16.470 21.996 1.00 41.17 100 ALA A O 1
ATOM 761 N N . ARG B 1 22 ? 31.693 36.060 47.517 1.00 56.65 2 ARG B N 1
ATOM 762 C CA . ARG B 1 22 ? 30.203 36.025 47.408 1.00 56.71 2 ARG B CA 1
ATOM 763 C C . ARG B 1 22 ? 29.718 36.351 45.987 1.00 56.82 2 ARG B C 1
ATOM 764 O O . ARG B 1 22 ? 30.452 36.946 45.178 1.00 56.43 2 ARG B O 1
ATOM 766 N N . LEU B 1 23 ? 28.487 35.944 45.696 1.00 56.53 3 LEU B N 1
ATOM 767 C CA . LEU B 1 23 ? 27.776 36.430 44.534 1.00 56.04 3 LEU B CA 1
ATOM 768 C C . LEU B 1 23 ? 27.274 37.848 44.676 1.00 55.19 3 LEU B C 1
ATOM 769 O O . LEU B 1 23 ? 26.084 38.110 44.760 1.00 54.72 3 LEU B O 1
ATOM 774 N N . THR B 1 24 ? 28.236 38.754 44.695 1.00 54.42 4 THR B N 1
ATOM 775 C CA . THR B 1 24 ? 28.014 40.178 44.537 1.00 54.09 4 THR B CA 1
ATOM 776 C C . THR B 1 24 ? 27.538 40.403 43.102 1.00 53.62 4 THR B C 1
ATOM 777 O O . THR B 1 24 ? 27.797 39.566 42.232 1.00 53.77 4 THR B O 1
ATOM 781 N N . PRO B 1 25 ? 26.794 41.497 42.848 1.00 52.99 5 PRO B N 1
ATOM 782 C CA . PRO B 1 25 ? 26.591 41.898 41.459 1.00 52.03 5 PRO B CA 1
ATOM 783 C C . PRO B 1 25 ? 27.858 41.793 40.588 1.00 51.10 5 PRO B C 1
ATOM 784 O O . PRO B 1 25 ? 27.755 41.437 39.418 1.00 51.11 5 PRO B O 1
ATOM 788 N N . HIS B 1 26 ? 29.037 42.069 41.147 1.00 49.98 6 HIS B N 1
ATOM 789 C CA . HIS B 1 26 ? 30.288 41.943 40.381 1.00 49.12 6 HIS B CA 1
ATOM 790 C C . HIS B 1 26 ? 30.580 40.492 40.021 1.00 47.64 6 HIS B C 1
ATOM 791 O O . HIS B 1 26 ? 31.080 40.213 38.938 1.00 47.52 6 HIS B O 1
ATOM 798 N N . GLU B 1 27 ? 30.246 39.577 40.917 1.00 45.97 7 GLU B N 1
ATOM 799 C CA . GLU B 1 27 ? 30.528 38.164 40.703 1.00 44.36 7 GLU B CA 1
ATOM 800 C C . GLU B 1 27 ? 29.565 37.556 39.694 1.00 43.04 7 GLU B C 1
ATOM 801 O O . GLU B 1 27 ? 29.970 36.823 38.807 1.00 41.97 7 GLU B O 1
ATOM 807 N N . GLN B 1 28 ? 28.289 37.877 39.842 1.00 41.86 8 GLN B N 1
ATOM 808 C CA . GLN B 1 28 ? 27.288 37.522 38.852 1.00 41.32 8 GLN B CA 1
ATOM 809 C C . GLN B 1 28 ? 27.678 38.036 37.477 1.00 40.35 8 GLN B C 1
ATOM 810 O O . GLN B 1 28 ? 27.609 37.308 36.497 1.00 39.24 8 GLN B O 1
ATOM 816 N N . GLU B 1 29 ? 28.101 39.294 37.417 1.00 38.66 9 GLU B N 1
ATOM 817 C CA . GLU B 1 29 ? 28.462 39.910 36.162 1.00 38.17 9 GLU B CA 1
ATOM 818 C C . GLU B 1 29 ? 29.675 39.187 35.515 1.00 37.13 9 GLU B C 1
ATOM 819 O O . GLU B 1 29 ? 29.682 38.971 34.303 1.00 36.04 9 GLU B O 1
ATOM 825 N N . ARG B 1 30 ? 30.650 38.786 36.334 1.00 35.86 10 ARG B N 1
ATOM 826 C CA . ARG B 1 30 ? 31.831 38.036 35.894 1.00 35.71 10 ARG B CA 1
ATOM 827 C C . ARG B 1 30 ? 31.426 36.669 35.315 1.00 33.41 10 ARG B C 1
ATOM 828 O O . ARG B 1 30 ? 31.912 36.286 34.270 1.00 32.23 10 ARG B O 1
ATOM 836 N N . LEU B 1 31 ? 30.518 35.976 36.004 1.00 31.91 11 LEU B N 1
ATOM 837 C CA . LEU B 1 31 ? 30.035 34.662 35.540 1.00 31.30 11 LEU B CA 1
ATOM 838 C C . LEU B 1 31 ? 29.216 34.829 34.266 1.00 31.24 11 LEU B C 1
ATOM 839 O O . LEU B 1 31 ? 29.286 34.009 33.376 1.00 30.15 11 LEU B O 1
ATOM 844 N N . LEU B 1 32 ? 28.433 35.906 34.182 1.00 31.34 12 LEU B N 1
ATOM 845 C CA . LEU B 1 32 ? 27.686 36.177 32.937 1.00 32.13 12 LEU B CA 1
ATOM 846 C C . LEU B 1 32 ? 28.603 36.428 31.747 1.00 32.45 12 LEU B C 1
ATOM 847 O O . LEU B 1 32 ? 28.372 35.905 30.645 1.00 32.51 12 LEU B O 1
ATOM 852 N N . LEU B 1 33 ? 29.655 37.221 31.960 1.00 31.93 13 LEU B N 1
ATOM 853 C CA . LEU B 1 33 ? 30.617 37.523 30.905 1.00 31.90 13 LEU B CA 1
ATOM 854 C C . LEU B 1 33 ? 31.302 36.243 30.474 1.00 29.04 13 LEU B C 1
ATOM 855 O O . LEU B 1 33 ? 31.538 36.044 29.313 1.00 27.78 13 LEU B O 1
ATOM 860 N N . SER B 1 34 ? 31.562 35.367 31.445 1.00 27.73 14 SER B N 1
ATOM 861 C CA . SER B 1 34 ? 32.237 34.088 31.229 1.00 26.05 14 SER B CA 1
ATOM 862 C C . SER B 1 34 ? 31.359 33.163 30.387 1.00 23.85 14 SER B C 1
ATOM 863 O O . SER B 1 34 ? 31.809 32.606 29.374 1.00 24.08 14 SER B O 1
ATOM 866 N N . TYR B 1 35 ? 30.111 33.019 30.785 1.00 23.12 15 TYR B N 1
ATOM 867 C CA . TYR B 1 35 ? 29.199 32.201 29.964 1.00 23.53 15 TYR B CA 1
ATOM 868 C C . TYR B 1 35 ? 28.979 32.822 28.581 1.00 24.52 15 TYR B C 1
ATOM 869 O O . TYR B 1 35 ? 28.902 32.130 27.565 1.00 23.01 15 TYR B O 1
ATOM 878 N N . ALA B 1 36 ? 28.896 34.149 28.536 1.00 24.07 16 ALA B N 1
ATOM 879 C CA . ALA B 1 36 ? 28.765 34.832 27.228 1.00 25.67 16 ALA B CA 1
ATOM 880 C C . ALA B 1 36 ? 29.929 34.528 26.319 1.00 26.15 16 ALA B C 1
ATOM 881 O O . ALA B 1 36 ? 29.763 34.334 25.103 1.00 24.21 16 ALA B O 1
ATOM 883 N N . ALA B 1 37 ? 31.137 34.494 26.895 1.00 25.86 17 ALA B N 1
ATOM 884 C CA . ALA B 1 37 ? 32.320 34.082 26.142 1.00 26.33 17 ALA B CA 1
ATOM 885 C C . ALA B 1 37 ? 32.216 32.623 25.685 1.00 26.45 17 ALA B C 1
ATOM 886 O O . ALA B 1 37 ? 32.654 32.289 24.576 1.00 26.26 17 ALA B O 1
ATOM 888 N N . GLU B 1 38 ? 31.676 31.743 26.533 1.00 24.19 18 GLU B N 1
ATOM 889 C CA . GLU B 1 38 ? 31.539 30.358 26.132 1.00 25.56 18 GLU B CA 1
ATOM 890 C C . GLU B 1 38 ? 30.578 30.300 24.948 1.00 24.07 18 GLU B C 1
ATOM 891 O O . GLU B 1 38 ? 30.791 29.558 23.990 1.00 24.73 18 GLU B O 1
ATOM 897 N N . LEU B 1 39 ? 29.523 31.086 25.022 1.00 23.61 19 LEU B N 1
ATOM 898 C CA . LEU B 1 39 ? 28.498 31.049 23.961 1.00 24.14 19 LEU B CA 1
ATOM 899 C C . LEU B 1 39 ? 29.072 31.612 22.660 1.00 23.16 19 LEU B C 1
ATOM 900 O O . LEU B 1 39 ? 28.813 31.052 21.586 1.00 23.27 19 LEU B O 1
ATOM 905 N N . ALA B 1 40 ? 29.859 32.703 22.749 1.00 23.63 20 ALA B N 1
ATOM 906 C CA . ALA B 1 40 ? 30.463 33.320 21.583 1.00 24.65 20 ALA B CA 1
ATOM 907 C C . ALA B 1 40 ? 31.436 32.344 20.950 1.00 24.34 20 ALA B C 1
ATOM 908 O O . ALA B 1 40 ? 31.533 32.253 19.718 1.00 23.88 20 ALA B O 1
ATOM 910 N N . ARG B 1 41 ? 32.196 31.626 21.789 1.00 23.81 21 ARG B N 1
ATOM 911 C CA . ARG B 1 41 ? 33.103 30.593 21.273 1.00 23.94 21 ARG B CA 1
ATOM 912 C C . ARG B 1 41 ? 32.392 29.485 20.518 1.00 24.96 21 ARG B C 1
ATOM 913 O O . ARG B 1 41 ? 32.873 29.069 19.459 1.00 24.68 21 ARG B O 1
ATOM 921 N N . ARG B 1 42 ? 31.234 29.063 21.040 1.00 24.16 22 ARG B N 1
ATOM 922 C CA . ARG B 1 42 ? 30.387 28.081 20.395 1.00 24.46 22 ARG B CA 1
ATOM 923 C C . ARG B 1 42 ? 29.899 28.610 19.019 1.00 23.59 22 ARG B C 1
ATOM 924 O O . ARG B 1 42 ? 29.882 27.865 18.015 1.00 22.76 22 ARG B O 1
ATOM 932 N N . ARG B 1 43 ? 29.532 29.896 18.979 1.00 22.44 23 ARG B N 1
ATOM 933 C CA . ARG B 1 43 ? 29.068 30.505 17.738 1.00 23.32 23 ARG B CA 1
ATOM 934 C C . ARG B 1 43 ? 30.183 30.538 16.708 1.00 23.23 23 ARG B C 1
ATOM 935 O O . ARG B 1 43 ? 29.979 30.196 15.566 1.00 24.80 23 ARG B O 1
ATOM 943 N N . ARG B 1 44 ? 31.356 30.998 17.120 1.00 24.04 24 ARG B N 1
ATOM 944 C CA . ARG B 1 44 ? 32.484 31.015 16.233 1.00 24.45 24 ARG B CA 1
ATOM 945 C C . ARG B 1 44 ? 32.842 29.620 15.753 1.00 23.80 24 ARG B C 1
ATOM 946 O O . ARG B 1 44 ? 33.163 29.416 14.568 1.00 23.49 24 ARG B O 1
ATOM 954 N N . ALA B 1 45 ? 32.776 28.647 16.662 1.00 25.87 25 ALA B N 1
ATOM 955 C CA . ALA B 1 45 ? 33.142 27.252 16.347 1.00 25.52 25 ALA B CA 1
ATOM 956 C C . ALA B 1 45 ? 32.179 26.564 15.361 1.00 25.52 25 ALA B C 1
ATOM 957 O O . ALA B 1 45 ? 32.504 25.518 14.799 1.00 26.17 25 ALA B O 1
ATOM 959 N N . ARG B 1 46 ? 30.987 27.124 15.172 1.00 25.48 26 ARG B N 1
ATOM 960 C CA . ARG B 1 46 ? 30.067 26.637 14.160 1.00 25.45 26 ARG B CA 1
ATOM 961 C C . ARG B 1 46 ? 30.074 27.508 12.897 1.00 24.90 26 ARG B C 1
ATOM 962 O O . ARG B 1 46 ? 29.330 27.255 11.953 1.00 24.21 26 ARG B O 1
ATOM 970 N N . GLY B 1 47 ? 30.957 28.498 12.874 1.00 25.23 27 GLY B N 1
ATOM 971 C CA . GLY B 1 47 ? 31.256 29.231 11.641 1.00 25.20 27 GLY B CA 1
ATOM 972 C C . GLY B 1 47 ? 30.839 30.670 11.613 1.00 24.62 27 GLY B C 1
ATOM 973 O O . GLY B 1 47 ? 31.067 31.369 10.606 1.00 26.03 27 GLY B O 1
ATOM 974 N N . LEU B 1 48 ? 30.245 31.166 12.696 1.00 23.24 28 LEU B N 1
ATOM 975 C CA . LEU B 1 48 ? 29.830 32.553 12.676 1.00 22.30 28 LEU B CA 1
ATOM 976 C C . LEU B 1 48 ? 31.016 33.473 12.885 1.00 23.10 28 LEU B C 1
ATOM 977 O O . LEU B 1 48 ? 31.910 33.183 13.664 1.00 24.84 28 LEU B O 1
ATOM 982 N N . ARG B 1 49 ? 30.993 34.626 12.242 1.00 22.51 29 ARG B N 1
ATOM 983 C CA . ARG B 1 49 ? 31.885 35.721 12.669 1.00 23.39 29 ARG B CA 1
ATOM 984 C C . ARG B 1 49 ? 31.251 36.478 13.831 1.00 23.70 29 ARG B C 1
ATOM 985 O O . ARG B 1 49 ? 30.072 36.806 13.819 1.00 23.17 29 ARG B O 1
ATOM 993 N N . LEU B 1 50 ? 32.045 36.768 14.844 1.00 24.22 30 LEU B N 1
ATOM 994 C CA . LEU B 1 50 ? 31.496 37.353 16.081 1.00 24.63 30 LEU B CA 1
ATOM 995 C C . LEU B 1 50 ? 31.194 38.825 15.912 1.00 25.15 30 LEU B C 1
ATOM 996 O O . LEU B 1 50 ? 31.886 39.520 15.181 1.00 23.76 30 LEU B O 1
ATOM 1001 N N . ASN B 1 51 ? 30.155 39.299 16.589 1.00 26.04 31 ASN B N 1
ATOM 1002 C CA . ASN B 1 51 ? 29.842 40.720 16.607 1.00 25.70 31 ASN B CA 1
ATOM 1003 C C . ASN B 1 51 ? 30.629 41.388 17.721 1.00 27.06 31 ASN B C 1
ATOM 1004 O O . ASN B 1 51 ? 31.426 40.737 18.394 1.00 26.25 31 ASN B O 1
ATOM 1009 N N . HIS B 1 52 ? 30.389 42.678 17.933 1.00 26.60 32 HIS B N 1
ATOM 1010 C CA . HIS B 1 52 ? 31.226 43.452 18.868 1.00 26.99 32 HIS B CA 1
ATOM 1011 C C . HIS B 1 52 ? 31.134 42.941 20.295 1.00 26.26 32 HIS B C 1
ATOM 1012 O O . HIS B 1 52 ? 32.167 42.703 20.903 1.00 25.57 32 HIS B O 1
ATOM 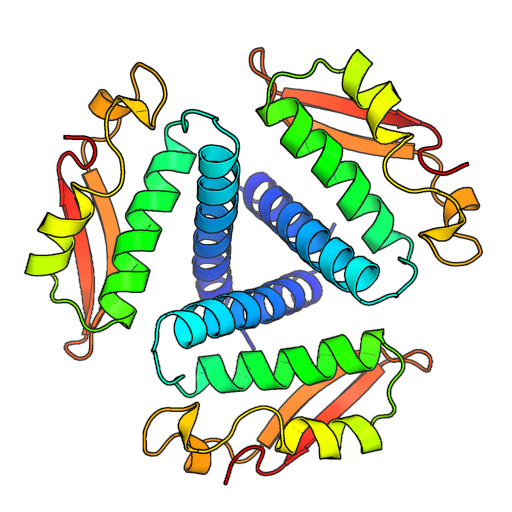1019 N N . PRO B 1 53 ? 29.906 42.807 20.861 1.00 27.16 33 PRO B N 1
ATOM 1020 C CA . PRO B 1 53 ? 29.865 42.299 22.235 1.00 27.86 33 PRO B CA 1
ATOM 1021 C C . PRO B 1 53 ? 30.383 40.876 22.393 1.00 27.43 33 PRO B C 1
ATOM 1022 O O . PRO B 1 53 ? 30.977 40.552 23.418 1.00 25.99 33 PRO B O 1
ATOM 1026 N N . GLU B 1 54 ? 30.147 40.019 21.404 1.00 26.55 34 GLU B N 1
ATOM 1027 C CA . GLU B 1 54 ? 30.746 38.681 21.442 1.00 25.90 34 GLU B CA 1
ATOM 1028 C C . GLU B 1 54 ? 32.266 38.715 21.478 1.00 25.18 34 GLU B C 1
ATOM 1029 O O . GLU B 1 54 ? 32.890 37.989 22.239 1.00 23.59 34 GLU B O 1
ATOM 1035 N N . ALA B 1 55 ? 32.877 39.562 20.655 1.00 23.98 35 ALA B N 1
ATOM 1036 C CA . ALA B 1 55 ? 34.337 39.642 20.633 1.00 24.52 35 ALA B CA 1
ATOM 1037 C C . ALA B 1 55 ? 34.925 40.128 21.951 1.00 24.50 35 ALA B C 1
ATOM 1038 O O . ALA B 1 55 ? 35.925 39.587 22.418 1.00 25.62 35 ALA B O 1
ATOM 1040 N N . ILE B 1 56 ? 34.302 41.159 22.519 1.00 24.36 36 ILE B N 1
ATOM 1041 C CA . ILE B 1 56 ? 34.624 41.632 23.867 1.00 25.03 36 ILE B CA 1
ATOM 1042 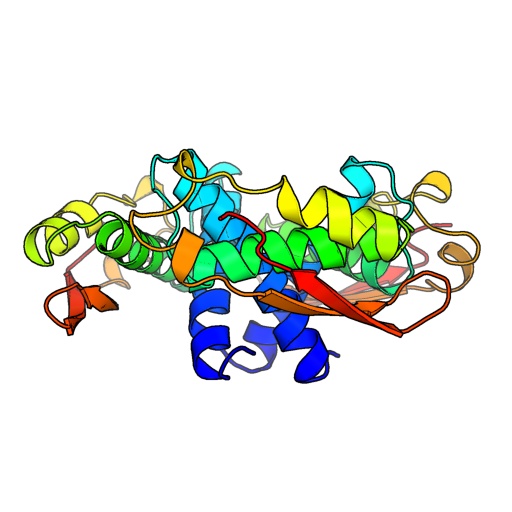C C . ILE B 1 56 ? 34.548 40.503 24.870 1.00 24.71 36 ILE B C 1
ATOM 1043 O O . ILE B 1 56 ? 35.509 40.292 25.613 1.00 25.45 36 ILE B O 1
ATOM 1048 N N . ALA B 1 57 ? 33.443 39.728 24.878 1.00 23.96 37 ALA B N 1
ATOM 1049 C CA . ALA B 1 57 ? 33.368 38.619 25.838 1.00 23.86 37 ALA B CA 1
ATOM 1050 C C . ALA B 1 57 ? 34.524 37.653 25.685 1.00 22.69 37 ALA B C 1
ATOM 1051 O O . ALA B 1 57 ? 35.117 37.247 26.662 1.00 23.46 37 ALA B O 1
ATOM 1053 N N . VAL B 1 58 ? 34.859 37.301 24.450 1.00 23.27 38 VAL B N 1
ATOM 1054 C CA . VAL B 1 58 ? 35.882 36.320 24.234 1.00 22.10 38 VAL B CA 1
ATOM 1055 C C . VAL B 1 58 ? 37.244 36.824 24.691 1.00 22.68 38 VAL B C 1
ATOM 1056 O O . VAL B 1 58 ? 38.045 36.070 25.315 1.00 22.59 38 VAL B O 1
ATOM 1060 N N . ILE B 1 59 ? 37.512 38.079 24.412 1.00 22.68 39 ILE B N 1
ATOM 1061 C CA . ILE B 1 59 ? 38.827 38.627 24.770 1.00 24.16 39 ILE B CA 1
ATOM 1062 C C . ILE B 1 59 ? 38.848 38.763 26.299 1.00 24.43 39 ILE B C 1
ATOM 1063 O O . ILE B 1 59 ? 39.828 38.415 26.961 1.00 24.80 39 ILE B O 1
ATOM 1068 N N . ALA B 1 60 ? 37.765 39.288 26.862 1.00 25.31 40 ALA B N 1
ATOM 1069 C CA . ALA B 1 60 ? 37.690 39.416 28.318 1.00 26.39 40 ALA B CA 1
ATOM 1070 C C . ALA B 1 60 ? 37.875 38.104 29.032 1.00 26.95 40 ALA B C 1
ATOM 1071 O O . ALA B 1 60 ? 38.545 38.039 30.053 1.00 26.90 40 ALA B O 1
ATOM 1073 N N . ASP B 1 61 ? 37.274 37.037 28.502 1.00 26.35 41 ASP B N 1
ATOM 1074 C CA . ASP B 1 61 ? 37.390 35.721 29.090 1.00 27.14 41 ASP B CA 1
ATOM 1075 C C . ASP B 1 61 ? 38.800 35.150 28.997 1.00 25.72 41 ASP B C 1
ATOM 1076 O O . ASP B 1 61 ? 39.238 34.460 29.889 1.00 26.21 41 ASP B O 1
ATOM 1081 N N . HIS B 1 62 ? 39.509 35.452 27.913 1.00 25.18 42 HIS B N 1
ATOM 1082 C CA . HIS B 1 62 ? 40.888 35.040 27.775 1.00 24.30 42 HIS B CA 1
ATOM 1083 C C . HIS B 1 62 ? 41.649 35.681 28.916 1.00 23.64 42 HIS B C 1
ATOM 1084 O O . HIS B 1 62 ? 42.486 35.066 29.535 1.00 23.53 42 HIS B O 1
ATOM 1091 N N . ILE B 1 63 ? 41.351 36.942 29.195 1.00 23.05 43 ILE B N 1
ATOM 1092 C CA . ILE B 1 63 ? 42.061 37.659 30.246 1.00 23.91 43 ILE B CA 1
ATOM 1093 C C . ILE B 1 63 ? 41.731 37.060 31.609 1.00 23.64 43 ILE B C 1
ATOM 1094 O O . ILE B 1 63 ? 42.628 36.804 32.415 1.00 23.99 43 ILE B O 1
ATOM 1099 N N . LEU B 1 64 ? 40.438 36.845 31.851 1.00 23.26 44 LEU B N 1
ATOM 1100 C CA . LEU B 1 64 ? 39.998 36.347 33.127 1.00 25.17 44 LEU B CA 1
ATOM 1101 C C . LEU B 1 64 ? 40.618 34.989 33.440 1.00 25.05 44 LEU B C 1
ATOM 1102 O O . LEU B 1 64 ? 41.130 34.757 34.543 1.00 24.69 44 LEU B O 1
ATOM 1107 N N . GLU B 1 65 ? 40.546 34.091 32.468 1.00 25.33 45 GLU B N 1
ATOM 1108 C CA . GLU B 1 65 ? 41.072 32.741 32.661 1.00 26.50 45 GLU B CA 1
ATOM 1109 C C . GLU B 1 65 ? 42.592 32.740 32.715 1.00 26.26 45 GLU B C 1
ATOM 1110 O O . GLU B 1 65 ? 43.191 32.058 33.548 1.00 25.69 45 GLU B O 1
ATOM 1116 N N . GLY B 1 66 ? 43.221 33.568 31.880 1.00 26.29 46 GLY B N 1
ATOM 1117 C CA . GLY B 1 66 ? 44.680 33.716 31.927 1.00 26.03 46 GLY B CA 1
ATOM 1118 C C . GLY B 1 66 ? 45.171 34.177 33.288 1.00 26.03 46 GLY B C 1
ATOM 1119 O O . GLY B 1 66 ? 46.160 33.666 33.799 1.00 26.57 46 GLY B O 1
ATOM 1120 N N . ALA B 1 67 ? 44.490 35.162 33.872 1.00 25.83 47 ALA B N 1
ATOM 1121 C CA . ALA B 1 67 ? 44.784 35.612 35.239 1.00 25.72 47 ALA B CA 1
ATOM 1122 C C . ALA B 1 67 ? 44.607 34.506 36.269 1.00 25.22 47 ALA B C 1
ATOM 1123 O O . ALA B 1 67 ? 45.429 34.348 37.178 1.00 24.41 47 ALA B O 1
ATOM 1125 N N . ARG B 1 68 ? 43.546 33.720 36.103 1.00 25.23 48 ARG B N 1
ATOM 1126 C CA . ARG B 1 68 ? 43.289 32.574 36.983 1.00 27.11 48 ARG B CA 1
ATOM 1127 C C . ARG B 1 68 ? 44.430 31.539 36.905 1.00 28.83 48 ARG B C 1
ATOM 1128 O O . ARG B 1 68 ? 44.792 30.923 37.916 1.00 29.76 48 ARG B O 1
ATOM 1136 N N . ASP B 1 69 ? 45.012 31.382 35.707 1.00 30.63 49 ASP B N 1
ATOM 1137 C CA . ASP B 1 69 ? 46.196 30.513 35.500 1.00 32.19 49 ASP B CA 1
ATOM 1138 C C . ASP B 1 69 ? 47.481 31.032 36.113 1.00 32.40 49 ASP B C 1
ATOM 1139 O O . ASP B 1 69 ? 48.446 30.278 36.230 1.00 33.26 49 ASP B O 1
ATOM 1144 N N . GLY B 1 70 ? 47.519 32.316 36.441 1.00 31.86 50 GLY B N 1
ATOM 1145 C CA . GLY B 1 70 ? 48.707 32.937 36.998 1.00 31.65 50 GLY B CA 1
ATOM 1146 C C . GLY B 1 70 ? 49.559 33.645 35.958 1.00 31.30 50 GLY B C 1
ATOM 1147 O O . GLY B 1 70 ? 50.691 34.030 36.247 1.00 31.16 50 GLY B O 1
ATOM 1148 N N . ARG B 1 71 ? 49.032 33.816 34.745 1.00 30.79 51 ARG B N 1
ATOM 1149 C CA . ARG B 1 71 ? 49.705 34.646 33.738 1.00 31.04 51 ARG B CA 1
ATOM 1150 C C . ARG B 1 71 ? 49.809 36.045 34.327 1.00 30.43 51 ARG B C 1
ATOM 1151 O O . ARG B 1 71 ? 49.071 36.375 35.234 1.00 30.97 51 ARG B O 1
ATOM 1159 N N . THR B 1 72 ? 50.729 36.855 33.825 1.00 29.53 52 THR B N 1
ATOM 1160 C CA . THR B 1 72 ? 50.923 38.217 34.333 1.00 28.38 52 THR B CA 1
ATOM 1161 C C . THR B 1 72 ? 50.090 39.188 33.495 1.00 27.41 52 THR B C 1
ATOM 1162 O O . THR B 1 72 ? 49.658 38.854 32.397 1.00 25.52 52 THR B O 1
ATOM 1166 N N . VAL B 1 73 ? 49.890 40.395 34.007 1.00 26.74 53 VAL B N 1
ATOM 1167 C CA . VAL B 1 73 ? 49.206 41.418 33.225 1.00 27.33 53 VAL B CA 1
ATOM 1168 C C . VAL B 1 73 ? 49.871 41.647 31.852 1.00 27.51 53 VAL B C 1
ATOM 1169 O O . VAL B 1 73 ? 49.182 41.771 30.828 1.00 27.15 53 VAL B O 1
ATOM 1173 N N . ALA B 1 74 ? 51.207 41.681 31.842 1.00 27.67 54 ALA B N 1
ATOM 1174 C CA . ALA B 1 74 ? 51.950 41.983 30.630 1.00 27.66 54 ALA B CA 1
ATOM 1175 C C . ALA B 1 74 ? 51.775 40.885 29.603 1.00 28.52 54 ALA B C 1
ATOM 1176 O O . ALA B 1 74 ? 51.585 41.174 28.416 1.00 28.80 54 ALA B O 1
ATOM 1178 N N . GLU B 1 75 ? 51.785 39.631 30.061 1.00 29.02 55 GLU B N 1
ATOM 1179 C CA . GLU B 1 75 ? 51.517 38.500 29.190 1.00 29.70 55 GLU B CA 1
ATOM 1180 C C . GLU B 1 75 ? 50.132 38.598 28.550 1.00 29.17 55 GLU B C 1
ATOM 1181 O O . GLU B 1 75 ? 49.980 38.362 27.365 1.00 29.42 55 GLU B O 1
ATOM 1187 N N . LEU B 1 76 ? 49.136 38.937 29.360 1.00 28.53 56 LEU B N 1
ATOM 1188 C CA . LEU B 1 76 ? 47.738 39.025 28.902 1.00 28.35 56 LEU B CA 1
ATOM 1189 C C . LEU B 1 76 ? 47.492 40.209 27.972 1.00 28.66 56 LEU B C 1
ATOM 1190 O O . LEU B 1 76 ? 46.683 40.139 27.040 1.00 28.32 56 LEU B O 1
ATOM 1195 N N . MET B 1 77 ? 48.217 41.296 28.211 1.00 29.68 57 MET B N 1
ATOM 1196 C CA . MET B 1 77 ? 48.112 42.444 27.340 1.00 31.96 57 MET B CA 1
ATOM 1197 C C . MET B 1 77 ? 48.550 42.071 25.930 1.00 30.78 57 MET B C 1
ATOM 1198 O O . MET B 1 77 ? 47.939 42.510 24.976 1.00 32.24 57 MET B O 1
ATOM 1203 N N . ALA B 1 78 ? 49.556 41.213 25.810 1.00 30.03 58 ALA B N 1
ATOM 1204 C CA . ALA B 1 78 ? 49.988 40.719 24.498 1.00 29.82 58 ALA B CA 1
ATOM 1205 C C . ALA B 1 78 ? 49.163 39.560 23.950 1.00 28.81 58 ALA B C 1
ATOM 1206 O O . ALA B 1 78 ? 48.789 39.563 22.782 1.00 28.70 58 ALA B O 1
ATOM 1208 N N . SER B 1 79 ? 48.895 38.546 24.764 1.00 29.18 59 SER B N 1
ATOM 1209 C CA . SER B 1 79 ? 48.177 37.375 24.240 1.00 28.98 59 SER B CA 1
ATOM 1210 C C . SER B 1 79 ? 46.713 37.702 23.955 1.00 29.36 59 SER B C 1
ATOM 1211 O O . SER B 1 79 ? 46.128 37.101 23.067 1.00 29.68 59 SER B O 1
ATOM 1214 N N . GLY B 1 80 ? 46.140 38.652 24.699 1.00 28.90 60 GLY B N 1
ATOM 1215 C CA . GLY B 1 80 ? 44.760 39.107 24.419 1.00 28.94 60 GLY B CA 1
ATOM 1216 C C . GLY B 1 80 ? 44.601 39.726 23.024 1.00 29.22 60 GLY B C 1
ATOM 1217 O O . GLY B 1 80 ? 43.478 39.828 22.508 1.00 28.75 60 GLY B O 1
ATOM 1218 N N . ARG B 1 81 ? 45.729 40.146 22.427 1.00 29.08 61 ARG B N 1
ATOM 1219 C CA . ARG B 1 81 ? 45.757 40.661 21.060 1.00 29.82 61 ARG B CA 1
ATOM 1220 C C . ARG B 1 81 ? 45.869 39.532 20.015 1.00 30.67 61 ARG B C 1
ATOM 1221 O O . ARG B 1 81 ? 45.802 39.799 18.807 1.00 31.64 61 ARG B O 1
ATOM 1229 N N . GLU B 1 82 ? 46.025 38.285 20.470 1.00 30.37 62 GLU B N 1
ATOM 1230 C CA . GLU B 1 82 ? 46.205 37.150 19.549 1.00 31.34 62 GLU B CA 1
ATOM 1231 C C . GLU B 1 82 ? 45.052 36.160 19.549 1.00 31.46 62 GLU B C 1
ATOM 1232 O O . GLU B 1 82 ? 45.157 35.059 18.995 1.00 31.91 62 GLU B O 1
ATOM 1238 N N . VAL B 1 83 ? 43.946 36.549 20.171 1.00 30.61 63 VAL B N 1
ATOM 1239 C CA . VAL B 1 83 ? 42.824 35.654 20.385 1.00 30.62 63 VAL B CA 1
ATOM 1240 C C . VAL B 1 83 ? 41.911 35.657 19.158 1.00 30.05 63 VAL B C 1
ATOM 1241 O O . VAL B 1 83 ? 41.543 34.601 18.656 1.00 32.25 63 VAL B O 1
ATOM 1245 N N . LEU B 1 84 ? 41.574 36.837 18.664 1.00 28.14 64 LEU B N 1
ATOM 1246 C CA . LEU B 1 84 ? 40.691 36.976 17.515 1.00 27.71 64 LEU B CA 1
ATOM 1247 C C . LEU B 1 84 ? 41.358 37.810 16.453 1.00 28.33 64 LEU B C 1
ATOM 1248 O O . LEU B 1 84 ? 41.981 38.823 16.768 1.00 27.52 64 LEU B O 1
ATOM 1253 N N . GLY B 1 85 ? 41.187 37.413 15.200 1.00 27.51 65 GLY B N 1
ATOM 1254 C CA . GLY B 1 85 ? 41.731 38.200 14.108 1.00 29.03 65 GLY B CA 1
ATOM 1255 C C . GLY B 1 85 ? 40.585 38.753 13.285 1.00 28.95 65 GLY B C 1
ATOM 1256 O O . GLY B 1 85 ? 39.429 38.484 13.591 1.00 27.44 65 GLY B O 1
ATOM 1257 N N . ARG B 1 86 ? 40.908 39.526 12.254 1.00 28.35 66 ARG B N 1
ATOM 1258 C CA . ARG B 1 86 ? 39.873 40.143 11.425 1.00 29.18 66 ARG B CA 1
ATOM 1259 C C . ARG B 1 86 ? 38.891 39.149 10.846 1.00 28.64 66 ARG B C 1
ATOM 1260 O O . ARG B 1 86 ? 37.700 39.460 10.723 1.00 29.92 66 ARG B O 1
ATOM 1268 N N . ASP B 1 87 ? 39.387 37.959 10.510 1.00 28.39 67 ASP B N 1
ATOM 1269 C CA . ASP B 1 87 ? 38.577 36.875 9.940 1.00 28.95 67 ASP B CA 1
ATOM 1270 C C . ASP B 1 87 ? 37.551 36.282 10.890 1.00 28.63 67 ASP B C 1
ATOM 1271 O O . ASP B 1 87 ? 36.628 35.596 10.457 1.00 28.05 67 ASP B O 1
ATOM 1276 N N . ASP B 1 88 ? 37.737 36.528 12.188 1.00 26.36 68 ASP B N 1
ATOM 1277 C CA . ASP B 1 88 ? 36.894 35.943 13.239 1.00 27.18 68 ASP B CA 1
ATOM 1278 C C . ASP B 1 88 ? 35.693 36.813 13.603 1.00 25.63 68 ASP B C 1
ATOM 1279 O O . ASP B 1 88 ? 34.827 36.356 14.314 1.00 24.91 68 ASP B O 1
ATOM 1284 N N . VAL B 1 89 ? 35.679 38.074 13.167 1.00 24.46 69 VAL B N 1
ATOM 1285 C CA . VAL B 1 89 ? 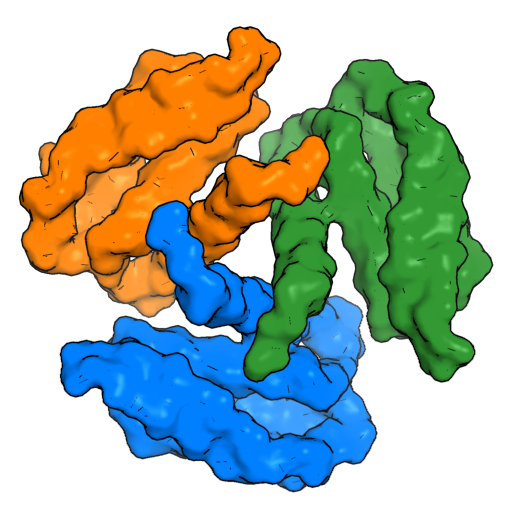34.673 39.023 13.585 1.00 25.33 69 VAL B CA 1
ATOM 1286 C C . VAL B 1 89 ? 34.029 39.666 12.368 1.00 26.66 69 VAL B C 1
ATOM 1287 O O . VAL B 1 89 ? 34.584 39.636 11.281 1.00 26.75 69 VAL B O 1
ATOM 1291 N N . MET B 1 90 ? 32.834 40.205 12.566 1.00 27.10 70 MET B N 1
ATOM 1292 C CA . MET B 1 90 ? 32.116 40.868 11.497 1.00 29.20 70 MET B CA 1
ATOM 1293 C C . MET B 1 90 ? 32.848 42.105 11.017 1.00 29.28 70 MET B C 1
ATOM 1294 O O . MET B 1 90 ? 33.703 42.655 11.692 1.00 27.48 70 MET B O 1
ATOM 1299 N N . GLU B 1 91 ? 32.500 42.519 9.812 1.00 30.30 71 GLU B N 1
ATOM 1300 C CA . GLU B 1 91 ? 32.991 43.762 9.253 1.00 31.56 71 GLU B CA 1
ATOM 1301 C C . GLU B 1 91 ? 32.732 44.921 10.220 1.00 30.52 71 GLU B C 1
ATOM 1302 O O . GLU B 1 91 ? 31.682 44.985 10.865 1.00 31.51 71 GLU B O 1
ATOM 1308 N N . GLY B 1 92 ? 33.712 45.795 10.370 1.00 30.15 72 GLY B N 1
ATOM 1309 C CA . GLY B 1 92 ? 33.583 46.914 11.291 1.00 29.83 72 GLY B CA 1
ATOM 1310 C C . GLY B 1 92 ? 33.990 46.631 12.728 1.00 29.60 72 GLY B C 1
ATOM 1311 O O . GLY B 1 92 ? 34.307 47.549 13.501 1.00 30.09 72 GLY B O 1
ATOM 1312 N N . VAL B 1 93 ? 33.988 45.366 13.115 1.00 29.00 73 VAL B N 1
ATOM 1313 C CA . VAL B 1 93 ? 34.318 45.044 14.508 1.00 29.21 73 VAL B CA 1
ATOM 1314 C C . VAL B 1 93 ? 35.762 45.413 14.897 1.00 30.12 73 VAL B C 1
ATOM 1315 O O . VAL B 1 93 ? 35.969 46.041 15.943 1.00 30.98 73 VAL B O 1
ATOM 1319 N N . PRO B 1 94 ? 36.753 45.087 14.050 1.00 31.46 74 PRO B N 1
ATOM 1320 C CA . PRO B 1 94 ? 38.094 45.450 14.535 1.00 32.35 74 PRO B CA 1
ATOM 1321 C C . PRO B 1 94 ? 38.261 46.955 14.763 1.00 33.80 74 PRO B C 1
ATOM 1322 O O . PRO B 1 94 ? 38.965 47.359 15.709 1.00 32.55 74 PRO B O 1
ATOM 1326 N N . GLU B 1 95 ? 37.593 47.759 13.936 1.00 34.80 75 GLU B N 1
ATOM 1327 C CA . GLU B 1 95 ? 37.650 49.231 14.033 1.00 36.69 75 GLU B CA 1
ATOM 1328 C C . GLU B 1 95 ? 36.907 49.784 15.253 1.00 37.45 75 GLU B C 1
ATOM 1329 O O . GLU B 1 95 ? 37.327 50.772 15.841 1.00 38.20 75 GLU B O 1
ATOM 1335 N N . MET B 1 96 ? 35.807 49.142 15.623 1.00 37.55 76 MET B N 1
ATOM 1336 C CA . MET B 1 96 ? 35.034 49.529 16.795 1.00 39.15 76 MET B CA 1
ATOM 1337 C C . MET B 1 96 ? 35.662 49.061 18.115 1.00 36.93 76 MET B C 1
ATOM 1338 O O . MET B 1 96 ? 35.382 49.628 19.185 1.00 36.67 76 MET B O 1
ATOM 1343 N N . LEU B 1 97 ? 36.474 48.011 18.065 1.00 34.91 77 LEU B N 1
ATOM 1344 C CA . LEU B 1 97 ? 37.040 47.467 19.288 1.00 33.76 77 LEU B CA 1
ATOM 1345 C C . LEU B 1 97 ? 38.417 48.038 19.597 1.00 33.94 77 LEU B C 1
ATOM 1346 O O . LEU B 1 97 ? 39.446 47.411 19.340 1.00 34.66 77 LEU B O 1
ATOM 1351 N N . ALA B 1 98 ? 38.429 49.241 20.162 1.00 31.41 78 ALA B N 1
ATOM 1352 C CA . ALA B 1 98 ? 39.673 49.937 20.446 1.00 31.17 78 ALA B CA 1
ATOM 1353 C C . ALA B 1 98 ? 40.484 49.293 21.548 1.00 30.65 78 ALA B C 1
ATOM 1354 O O . ALA B 1 98 ? 41.706 49.331 21.522 1.00 31.28 78 ALA B O 1
ATOM 1356 N N . GLU B 1 99 ? 39.797 48.722 22.530 1.00 30.29 79 GLU B N 1
ATOM 1357 C CA . GLU B 1 99 ? 40.474 48.100 23.660 1.00 30.69 79 GLU B CA 1
ATOM 1358 C C . GLU B 1 99 ? 39.438 47.295 24.430 1.00 29.69 79 GLU B C 1
ATOM 1359 O O . GLU B 1 99 ? 38.242 47.530 24.291 1.00 28.79 79 GLU B O 1
ATOM 1365 N N . VAL B 1 100 ? 39.895 46.359 25.253 1.00 27.70 80 VAL B N 1
ATOM 1366 C CA . VAL B 1 100 ? 39.010 45.663 26.150 1.00 26.90 80 VAL B CA 1
ATOM 1367 C C . VAL B 1 100 ? 39.633 45.893 27.497 1.00 27.34 80 VAL B C 1
ATOM 1368 O O . VAL B 1 100 ? 40.845 45.740 27.637 1.00 27.81 80 VAL B O 1
ATOM 1372 N N . GLN B 1 101 ? 38.832 46.309 28.469 1.00 27.82 81 GLN B N 1
ATOM 1373 C CA . GLN B 1 101 ? 39.306 46.531 29.829 1.00 29.15 81 GLN B CA 1
ATOM 1374 C C . GLN B 1 101 ? 38.546 45.653 30.805 1.00 30.57 81 GLN B C 1
ATOM 1375 O O . GLN B 1 101 ? 37.322 45.691 30.850 1.00 31.42 81 GLN B O 1
ATOM 1381 N N . VAL B 1 102 ? 39.256 44.862 31.597 1.00 30.92 82 VAL B N 1
ATOM 1382 C CA . VAL B 1 102 ? 38.574 43.938 32.506 1.00 32.18 82 VAL B CA 1
ATOM 1383 C C . VAL B 1 102 ? 39.348 43.829 33.813 1.00 32.40 82 VAL B C 1
ATOM 1384 O O . VAL B 1 102 ? 40.581 43.830 33.822 1.00 31.33 82 VAL B O 1
ATOM 1388 N N . GLU B 1 103 ? 38.609 43.753 34.912 1.00 33.35 83 GLU B N 1
ATOM 1389 C CA . GLU B 1 103 ? 39.209 43.492 36.202 1.00 34.98 83 GLU B CA 1
ATOM 1390 C C . GLU B 1 103 ? 39.403 42.001 36.303 1.00 34.40 83 GLU B C 1
ATOM 1391 O O . GLU B 1 103 ? 38.435 41.276 36.317 1.00 36.20 83 GLU B O 1
ATOM 1397 N N . ALA B 1 104 ? 40.635 41.528 36.355 1.00 34.04 84 ALA B N 1
ATOM 1398 C CA . ALA B 1 104 ? 40.845 40.089 36.511 1.00 33.22 84 ALA B CA 1
ATOM 1399 C C . ALA B 1 104 ? 41.428 39.820 37.891 1.00 33.30 84 ALA B C 1
ATOM 1400 O O . ALA B 1 104 ? 42.019 40.706 38.507 1.00 32.42 84 ALA B O 1
ATOM 1402 N N . THR B 1 105 ? 41.239 38.603 38.390 1.00 33.29 85 THR B N 1
ATOM 1403 C CA . THR B 1 105 ? 41.837 38.237 39.665 1.00 33.99 85 THR B CA 1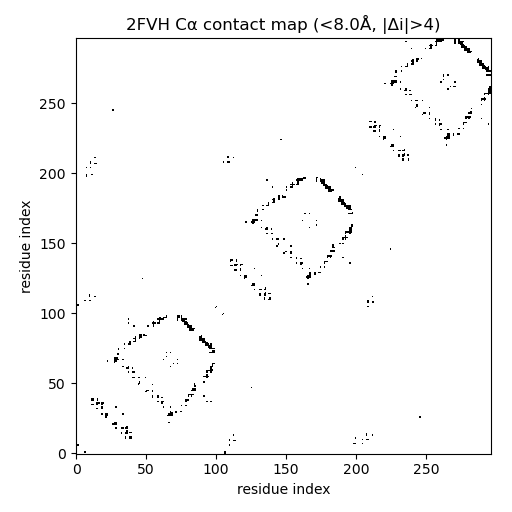
ATOM 1404 C C . THR B 1 105 ? 43.150 37.494 39.473 1.00 33.10 85 THR B C 1
ATOM 1405 O O . THR B 1 105 ? 43.184 36.422 38.860 1.00 33.46 85 THR B O 1
ATOM 1409 N N . PHE B 1 106 ? 44.231 38.077 39.973 1.00 32.64 86 PHE B N 1
ATOM 1410 C CA . PHE B 1 106 ? 45.533 37.437 39.908 1.00 32.22 86 PHE B CA 1
ATOM 1411 C C . PHE B 1 106 ? 45.867 36.818 41.260 1.00 33.54 86 PHE B C 1
ATOM 1412 O O . PHE B 1 106 ? 45.117 37.019 42.202 1.00 33.79 86 PHE B O 1
ATOM 1420 N N . PRO B 1 107 ? 46.950 36.013 41.337 1.00 35.08 87 PRO B N 1
ATOM 1421 C CA . PRO B 1 107 ? 47.506 35.533 42.616 1.00 36.01 87 PRO B CA 1
ATOM 1422 C C . PRO B 1 107 ? 47.692 36.680 43.608 1.00 36.85 87 PRO B C 1
ATOM 1423 O O . PRO B 1 107 ? 47.228 36.586 44.741 1.00 37.50 87 PRO B O 1
ATOM 1427 N N . ASP B 1 108 ? 48.348 37.754 43.163 1.00 37.58 88 ASP B N 1
ATOM 1428 C CA . ASP B 1 108 ? 48.572 38.945 43.985 1.00 38.08 88 ASP B CA 1
ATOM 1429 C C . ASP B 1 108 ? 47.449 40.000 43.918 1.00 38.09 88 ASP B C 1
ATOM 1430 O O . ASP B 1 108 ? 47.739 41.203 43.914 1.00 39.05 88 ASP B O 1
ATOM 1435 N N . GLY B 1 109 ? 46.191 39.559 43.889 1.00 37.56 89 GLY B N 1
ATOM 1436 C CA . GLY B 1 109 ? 45.032 40.461 43.918 1.00 36.78 89 GLY B CA 1
ATOM 1437 C C . GLY B 1 109 ? 44.400 40.795 42.572 1.00 36.45 89 GLY B C 1
ATOM 1438 O O . GLY B 1 109 ? 44.830 40.300 41.518 1.00 36.32 89 GLY B O 1
ATOM 1439 N N . THR B 1 110 ? 43.373 41.642 42.609 1.00 35.61 90 THR B N 1
ATOM 1440 C CA . THR B 1 110 ? 42.637 42.042 41.410 1.00 35.00 90 THR B CA 1
ATOM 1441 C C . THR B 1 110 ? 43.332 43.212 40.743 1.00 33.73 90 THR B C 1
ATOM 1442 O O . THR B 1 110 ? 43.748 44.147 41.411 1.00 32.74 90 THR B O 1
ATOM 1446 N N . LYS B 1 111 ? 43.437 43.145 39.418 1.00 31.65 91 LYS B N 1
ATOM 1447 C CA . LYS B 1 111 ? 44.049 44.187 38.625 1.00 30.72 91 LYS B CA 1
ATOM 1448 C C . LYS B 1 111 ? 43.195 44.461 37.397 1.00 30.30 91 LYS B C 1
ATOM 1449 O O . LYS B 1 111 ? 42.565 43.555 36.856 1.00 28.43 91 LYS B O 1
ATOM 1455 N N . LEU B 1 112 ? 43.184 45.715 36.971 1.00 30.25 92 LEU B N 1
ATOM 1456 C CA . LEU B 1 112 ? 42.568 46.084 35.697 1.00 30.66 92 LEU B CA 1
ATOM 1457 C C . LEU B 1 112 ? 43.563 45.768 34.595 1.00 29.40 92 LEU B C 1
ATOM 1458 O O . LEU B 1 112 ? 44.719 46.194 34.639 1.00 28.97 92 LEU B O 1
ATOM 1463 N N . VAL B 1 113 ? 43.121 44.973 33.628 1.00 29.04 93 VAL B N 1
ATOM 1464 C CA . VAL B 1 113 ? 43.947 44.652 32.457 1.00 28.85 93 VAL B CA 1
ATOM 1465 C C . VAL B 1 113 ? 43.345 45.354 31.266 1.00 28.03 93 VAL B C 1
ATOM 1466 O O . VAL B 1 113 ? 42.143 45.247 31.043 1.00 27.62 93 VAL B O 1
ATOM 1470 N N . THR B 1 114 ? 44.178 46.054 30.513 1.00 29.07 94 THR B N 1
ATOM 1471 C CA . THR B 1 114 ? 43.749 46.673 29.268 1.00 28.87 94 THR B CA 1
ATOM 1472 C C . THR B 1 114 ? 44.463 46.008 28.127 1.00 29.09 94 THR B C 1
ATOM 1473 O O . THR B 1 114 ? 45.699 46.000 28.078 1.00 28.16 94 THR B O 1
ATOM 1477 N N . VAL B 1 115 ? 43.678 45.387 27.251 1.00 28.73 95 VAL B N 1
ATOM 1478 C CA . VAL B 1 115 ? 44.211 44.879 26.010 1.00 29.26 95 VAL B CA 1
ATOM 1479 C C . VAL B 1 115 ? 43.921 45.950 24.948 1.00 29.25 95 VAL B C 1
ATOM 1480 O O . VAL B 1 115 ? 42.770 46.266 24.670 1.00 30.20 95 VAL B O 1
ATOM 1484 N N . HIS B 1 116 ? 44.961 46.478 24.338 1.00 29.81 96 HIS B N 1
ATOM 1485 C CA . HIS B 1 116 ? 44.761 47.533 23.356 1.00 31.09 96 HIS B CA 1
ATOM 1486 C C . HIS B 1 116 ? 44.627 46.924 21.978 1.00 31.32 96 HIS B C 1
ATOM 1487 O O . HIS B 1 116 ? 45.361 45.986 21.645 1.00 31.79 96 HIS B O 1
ATOM 1494 N N . GLN B 1 117 ? 43.680 47.440 21.200 1.00 30.94 97 GLN B N 1
ATOM 1495 C CA . GLN B 1 117 ? 43.524 47.071 19.776 1.00 33.18 97 GLN B CA 1
ATOM 1496 C C . GLN B 1 117 ? 43.643 45.558 19.555 1.00 31.95 97 GLN B C 1
ATOM 1497 O O . GLN B 1 117 ? 44.439 45.097 18.730 1.00 32.01 97 GLN B O 1
ATOM 1503 N N . PRO B 1 118 ? 42.811 44.776 20.276 1.00 30.85 98 PRO B N 1
ATOM 1504 C CA . PRO B 1 118 ? 42.964 43.322 20.328 1.00 31.63 98 PRO B CA 1
ATOM 1505 C C . PRO B 1 118 ? 42.805 42.617 18.979 1.00 32.80 98 PRO B C 1
ATOM 1506 O O . PRO B 1 118 ? 43.315 41.504 18.836 1.00 34.20 98 PRO B O 1
ATOM 1510 N N . ILE B 1 119 ? 42.136 43.246 18.006 1.00 34.48 99 ILE B N 1
ATOM 1511 C CA . ILE B 1 119 ? 41.901 42.595 16.692 1.00 36.83 99 ILE B CA 1
ATOM 1512 C C . ILE B 1 119 ? 42.792 43.096 15.568 1.00 39.03 99 ILE B C 1
ATOM 1513 O O . ILE B 1 119 ? 43.535 42.309 15.002 1.00 41.53 99 ILE B O 1
ATOM 1518 N N . ALA B 1 120 ? 42.743 44.385 15.245 1.00 40.94 100 ALA B N 1
ATOM 1519 C CA . ALA B 1 120 ? 43.670 44.932 14.226 1.00 42.59 100 ALA B CA 1
ATOM 1520 C C . ALA B 1 120 ? 45.117 44.902 14.723 1.00 43.23 100 ALA B C 1
ATOM 1521 O O . ALA B 1 120 ? 46.055 44.780 13.930 1.00 44.80 100 ALA B O 1
ATOM 1523 N N . ARG C 1 22 ? 10.611 32.502 30.721 1.00 40.92 2 ARG C N 1
ATOM 1524 C CA . ARG C 1 22 ? 10.806 33.495 31.822 1.00 41.07 2 ARG C CA 1
ATOM 1525 C C . ARG C 1 22 ? 11.488 32.847 33.024 1.00 40.82 2 ARG C C 1
ATOM 1526 O O . ARG C 1 22 ? 11.032 31.811 33.522 1.00 41.44 2 ARG C O 1
ATOM 1534 N N . LEU C 1 23 ? 12.595 33.438 33.477 1.00 40.36 3 LEU C N 1
ATOM 1535 C CA . LEU C 1 23 ? 13.342 32.914 34.643 1.00 39.41 3 LEU C CA 1
ATOM 1536 C C . LEU C 1 23 ? 13.320 33.906 35.804 1.00 39.79 3 LEU C C 1
ATOM 1537 O O . LEU C 1 23 ? 13.628 35.102 35.621 1.00 39.72 3 LEU C O 1
ATOM 1542 N N . THR C 1 24 ? 12.951 33.407 36.985 1.00 40.02 4 THR C N 1
ATOM 1543 C CA . THR C 1 24 ? 12.923 34.209 38.214 1.00 40.54 4 THR C CA 1
ATOM 1544 C C . THR C 1 24 ? 14.345 34.587 38.645 1.00 41.47 4 THR C C 1
ATOM 1545 O O . THR C 1 24 ? 15.282 33.827 38.366 1.00 41.51 4 THR C O 1
ATOM 1549 N N . PRO C 1 25 ? 14.514 35.741 39.341 1.00 42.36 5 PRO C N 1
ATOM 1550 C CA . PRO C 1 25 ? 15.856 36.218 39.757 1.00 42.97 5 PRO C CA 1
ATOM 1551 C C . PRO C 1 25 ? 16.636 35.179 40.571 1.00 43.60 5 PRO C C 1
ATOM 1552 O O . PRO C 1 25 ? 17.878 35.185 40.587 1.00 44.34 5 PRO C O 1
ATOM 1556 N N . HIS C 1 26 ? 15.896 34.284 41.217 1.00 43.75 6 HIS C N 1
ATOM 1557 C CA . HIS C 1 26 ? 16.456 33.200 41.993 1.00 43.31 6 HIS C CA 1
ATOM 1558 C C . HIS C 1 26 ? 16.827 32.010 41.108 1.00 42.67 6 HIS C C 1
ATOM 1559 O O . HIS C 1 26 ? 17.853 31.344 41.349 1.00 42.73 6 HIS C O 1
ATOM 1566 N N . GLU C 1 27 ? 15.987 31.717 40.123 1.00 41.98 7 GLU C N 1
ATOM 1567 C CA . GLU C 1 27 ? 16.272 30.668 39.153 1.00 41.39 7 GLU C CA 1
ATOM 1568 C C . GLU C 1 27 ? 17.581 31.012 38.474 1.00 40.17 7 GLU C C 1
ATOM 1569 O O . GLU C 1 27 ? 18.404 30.157 38.205 1.00 39.75 7 GLU C O 1
ATOM 1575 N N . GLN C 1 28 ? 17.739 32.298 38.200 1.00 39.07 8 GLN C N 1
ATOM 1576 C CA . GLN C 1 28 ? 18.924 32.862 37.571 1.00 37.43 8 GLN C CA 1
ATOM 1577 C C . GLN 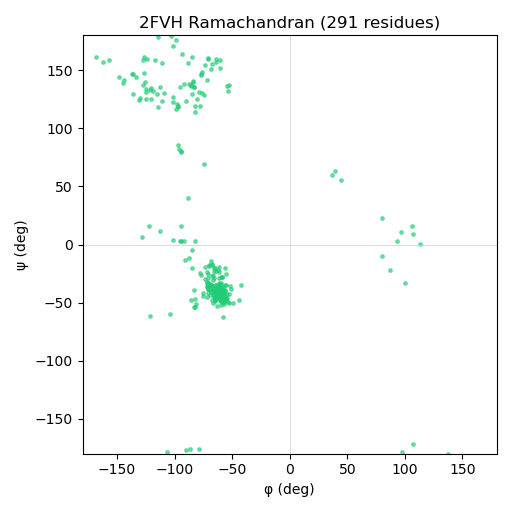C 1 28 ? 20.147 32.745 38.469 1.00 38.11 8 GLN C C 1
ATOM 1578 O O . GLN C 1 28 ? 21.248 32.450 38.001 1.00 36.67 8 GLN C O 1
ATOM 1584 N N . GLU C 1 29 ? 19.938 32.938 39.762 1.00 38.38 9 GLU C N 1
ATOM 1585 C CA . GLU C 1 29 ? 20.935 32.636 40.781 1.00 38.01 9 GLU C CA 1
ATOM 1586 C C . GLU C 1 29 ? 21.408 31.183 40.754 1.00 37.34 9 GLU C C 1
ATOM 1587 O O . GLU C 1 29 ? 22.595 30.915 40.731 1.00 37.73 9 GLU C O 1
ATOM 1593 N N . ARG C 1 30 ? 20.464 30.256 40.753 1.00 36.37 10 ARG C N 1
ATOM 1594 C CA . ARG C 1 30 ? 20.778 28.825 40.705 1.00 36.63 10 ARG C CA 1
ATOM 1595 C C . ARG C 1 30 ? 21.553 28.452 39.425 1.00 34.01 10 ARG C C 1
ATOM 1596 O O . ARG C 1 30 ? 22.533 27.700 39.464 1.00 31.63 10 ARG C O 1
ATOM 1604 N N . LEU C 1 31 ? 21.102 28.987 38.289 1.00 32.11 11 LEU C N 1
ATOM 1605 C CA . LEU C 1 31 ? 21.787 28.689 37.048 1.00 29.30 11 LEU C CA 1
ATOM 1606 C C . LEU C 1 31 ? 23.171 29.309 37.081 1.00 28.42 11 LEU C C 1
ATOM 1607 O O . LEU C 1 31 ? 24.114 28.742 36.542 1.00 26.52 11 LEU C O 1
ATOM 1612 N N . LEU C 1 32 ? 23.305 30.510 37.652 1.00 29.37 12 LEU C N 1
ATOM 1613 C CA . LEU C 1 32 ? 24.657 31.113 37.751 1.00 28.82 12 LEU C CA 1
ATOM 1614 C C . LEU C 1 32 ? 25.630 30.292 38.579 1.00 29.03 12 LEU C C 1
ATOM 1615 O O . LEU C 1 32 ? 26.805 30.150 38.282 1.00 27.45 12 LEU C O 1
ATOM 1620 N N . LEU C 1 33 ? 25.115 29.720 39.641 1.00 29.67 13 LEU C N 1
ATOM 1621 C CA . LEU C 1 33 ? 25.956 28.901 40.461 1.00 29.45 13 LEU C CA 1
ATOM 1622 C C . LEU C 1 33 ? 26.251 27.551 39.782 1.00 27.55 13 LEU C C 1
ATOM 1623 O O . LEU C 1 33 ? 27.308 27.040 39.926 1.00 25.75 13 LEU C O 1
ATOM 1628 N N . SER C 1 34 ? 25.334 27.049 38.951 1.00 25.13 14 SER C N 1
ATOM 1629 C CA . SER C 1 34 ? 25.593 25.871 38.164 1.00 23.91 14 SER C CA 1
ATOM 1630 C C . SER C 1 34 ? 26.708 26.163 37.137 1.00 22.11 14 SER C C 1
ATOM 1631 O O . SER C 1 34 ? 27.646 25.339 36.943 1.00 22.38 14 SER C O 1
ATOM 1634 N N . TYR C 1 35 ? 26.597 27.313 36.470 1.00 22.18 15 TYR C N 1
ATOM 1635 C CA . TYR C 1 35 ? 27.663 27.690 35.525 1.00 22.31 15 TYR C CA 1
ATOM 1636 C C . TYR C 1 35 ? 29.033 27.868 36.232 1.00 22.74 15 TYR C C 1
ATOM 1637 O O . TYR C 1 35 ? 30.068 27.473 35.718 1.00 21.61 15 TYR C O 1
ATOM 1646 N N . ALA C 1 36 ? 29.014 28.438 37.440 1.00 24.15 16 ALA C N 1
ATOM 1647 C CA . ALA C 1 36 ? 30.272 28.616 38.191 1.00 24.48 16 ALA C CA 1
ATOM 1648 C C . ALA C 1 36 ? 30.959 27.313 38.431 1.00 25.03 16 ALA C C 1
ATOM 1649 O O . ALA C 1 36 ? 32.187 27.224 38.330 1.00 24.31 16 ALA C O 1
ATOM 1651 N N . ALA C 1 37 ? 30.170 26.250 38.693 1.00 25.62 17 ALA C N 1
ATOM 1652 C CA . ALA C 1 37 ? 30.675 24.898 38.882 1.00 26.18 17 ALA C CA 1
ATOM 1653 C C . ALA C 1 37 ? 31.228 24.381 37.556 1.00 26.36 17 ALA C C 1
ATOM 1654 O O . ALA C 1 37 ? 32.284 23.791 37.512 1.00 25.89 17 ALA C O 1
ATOM 1656 N N . GLU C 1 38 ? 30.551 24.686 36.451 1.00 26.25 18 GLU C N 1
ATOM 1657 C CA . GLU C 1 38 ? 31.079 24.279 35.146 1.00 26.81 18 GLU C CA 1
ATOM 1658 C C . GLU C 1 38 ? 32.469 24.916 34.875 1.00 25.41 18 GLU C C 1
ATOM 1659 O O . GLU C 1 38 ? 33.393 24.249 34.464 1.00 26.27 18 GLU C O 1
ATOM 1665 N N . LEU C 1 39 ? 32.594 26.214 35.103 1.00 25.68 19 LEU C N 1
ATOM 1666 C CA . LEU C 1 39 ? 33.858 26.944 34.981 1.00 25.96 19 LEU C CA 1
ATOM 1667 C C . LEU C 1 39 ? 34.933 26.363 35.927 1.00 25.71 19 LEU C C 1
ATOM 1668 O O . LEU C 1 39 ? 36.073 26.150 35.520 1.00 25.31 19 LEU C O 1
ATOM 1673 N N . ALA C 1 40 ? 34.578 26.138 37.195 1.00 26.19 20 ALA C N 1
ATOM 1674 C CA . ALA C 1 40 ? 35.465 25.414 38.138 1.00 27.44 20 ALA C CA 1
ATOM 1675 C C . ALA C 1 40 ? 35.943 24.053 37.598 1.00 28.64 20 ALA C C 1
ATOM 1676 O O . ALA C 1 40 ? 37.127 23.719 37.652 1.00 27.35 20 ALA C O 1
ATOM 1678 N N . ARG C 1 41 ? 35.010 23.226 37.117 1.00 29.75 21 ARG C N 1
ATOM 1679 C CA . ARG C 1 41 ? 35.407 21.927 36.565 1.00 32.71 21 ARG C CA 1
ATOM 1680 C C . ARG C 1 41 ? 36.281 22.104 35.341 1.00 33.06 21 ARG C C 1
ATOM 1681 O O . ARG C 1 41 ? 37.234 21.347 35.161 1.00 34.63 21 ARG C O 1
ATOM 1689 N N . ARG C 1 42 ? 35.999 23.125 34.528 1.00 33.56 22 ARG C N 1
ATOM 1690 C CA . ARG C 1 42 ? 36.858 23.499 33.414 1.00 34.67 22 ARG C CA 1
ATOM 1691 C C . ARG C 1 42 ? 38.269 23.869 33.896 1.00 33.98 22 ARG C C 1
ATOM 1692 O O . ARG C 1 42 ? 39.262 23.537 33.244 1.00 34.66 22 ARG C O 1
ATOM 1700 N N . ARG C 1 43 ? 38.365 24.595 35.008 1.00 32.73 23 ARG C N 1
ATOM 1701 C CA . ARG C 1 43 ? 39.696 24.973 35.518 1.00 31.48 23 ARG C CA 1
ATOM 1702 C C . ARG C 1 43 ? 40.438 23.775 36.095 1.00 32.41 23 ARG C C 1
ATOM 1703 O O . ARG C 1 43 ? 41.662 23.610 35.880 1.00 31.99 23 ARG C O 1
ATOM 1711 N N . ARG C 1 44 ? 39.713 22.942 36.833 1.00 33.24 24 ARG C N 1
ATOM 1712 C CA . ARG C 1 44 ? 40.292 21.699 37.344 1.00 34.80 24 ARG C CA 1
ATOM 1713 C C . ARG C 1 44 ? 40.777 20.787 36.212 1.00 35.71 24 ARG C C 1
ATOM 1714 O O . ARG C 1 44 ? 41.841 20.152 36.328 1.00 35.28 24 ARG C O 1
ATOM 1722 N N . ALA C 1 45 ? 40.021 20.751 35.113 1.00 36.04 25 ALA C N 1
ATOM 1723 C CA . ALA C 1 45 ? 40.391 19.961 33.926 1.00 36.46 25 ALA C CA 1
ATOM 1724 C C . ALA C 1 45 ? 41.654 20.491 33.297 1.00 35.76 25 ALA C C 1
ATOM 1725 O O . ALA C 1 45 ? 42.334 19.795 32.551 1.00 36.99 25 ALA C O 1
ATOM 1727 N N . ARG C 1 46 ? 41.959 21.737 33.616 1.00 35.64 26 ARG C N 1
ATOM 1728 C CA . ARG C 1 46 ? 43.046 22.494 33.017 1.00 34.19 26 ARG C CA 1
ATOM 1729 C C . ARG C 1 46 ? 44.307 22.358 33.903 1.00 33.79 26 ARG C C 1
ATOM 1730 O O . ARG C 1 46 ? 45.368 22.926 33.623 1.00 32.62 26 ARG C O 1
ATOM 1738 N N . GLY C 1 47 ? 44.175 21.557 34.954 1.00 31.69 27 GLY C N 1
ATOM 1739 C CA . GLY C 1 47 ? 45.264 21.247 35.874 1.00 30.63 27 GLY C CA 1
ATOM 1740 C C . GLY C 1 47 ? 45.323 22.145 37.089 1.00 30.83 27 GLY C C 1
ATOM 1741 O O . GLY C 1 47 ? 46.222 22.021 37.907 1.00 30.30 27 GLY C O 1
ATOM 1742 N N . LEU C 1 48 ? 44.363 23.064 37.224 1.00 29.43 28 LEU C N 1
ATOM 1743 C CA . LEU C 1 48 ? 44.402 23.998 38.342 1.00 29.03 28 LEU C CA 1
ATOM 1744 C C . LEU C 1 48 ? 43.812 23.372 39.579 1.00 29.36 28 LEU C C 1
ATOM 1745 O O . LEU C 1 48 ? 42.724 22.755 39.523 1.00 29.89 28 LEU C O 1
ATOM 1750 N N . ARG C 1 49 ? 44.489 23.551 40.711 1.00 29.18 29 ARG C N 1
ATOM 1751 C CA . ARG C 1 49 ? 43.894 23.177 42.000 1.00 29.82 29 ARG C CA 1
ATOM 1752 C C . ARG C 1 49 ? 42.880 24.258 42.357 1.00 28.71 29 ARG C C 1
ATOM 1753 O O . ARG C 1 49 ? 43.166 25.456 42.280 1.00 27.97 29 ARG C O 1
ATOM 1761 N N . LEU C 1 50 ? 41.682 23.831 42.719 1.00 27.64 30 LEU C N 1
ATOM 1762 C CA . LEU C 1 50 ? 40.602 24.755 42.999 1.00 27.18 30 LEU C CA 1
ATOM 1763 C C . LEU C 1 50 ? 40.738 25.549 44.318 1.00 27.23 30 LEU C C 1
ATOM 1764 O O . LEU C 1 50 ? 41.158 24.999 45.346 1.00 25.96 30 LEU C O 1
ATOM 1769 N N . ASN C 1 51 ? 40.351 26.827 44.296 1.00 27.03 31 ASN C N 1
ATOM 1770 C CA . ASN C 1 51 ? 40.217 27.583 45.544 1.00 27.17 31 ASN C CA 1
ATOM 1771 C C . ASN C 1 51 ? 38.903 27.269 46.301 1.00 27.25 31 ASN C C 1
ATOM 1772 O O . ASN C 1 51 ? 38.105 26.410 45.866 1.00 26.25 31 ASN C O 1
ATOM 1777 N N . HIS C 1 52 ? 38.675 27.991 47.402 1.00 26.61 32 HIS C N 1
ATOM 1778 C CA . HIS C 1 52 ? 37.534 27.732 48.303 1.00 27.92 32 HIS C CA 1
ATOM 1779 C C . HIS C 1 52 ? 36.167 27.827 47.580 1.00 26.84 32 HIS C C 1
ATOM 1780 O O . HIS C 1 52 ? 35.450 26.831 47.485 1.00 25.79 32 HIS C O 1
ATOM 1787 N N . PRO C 1 53 ? 35.816 29.019 47.048 1.00 26.78 33 PRO C N 1
ATOM 1788 C CA . PRO C 1 53 ? 34.545 29.148 46.291 1.00 26.28 33 PRO C CA 1
ATOM 1789 C C . PRO C 1 53 ? 34.377 28.192 45.092 1.00 25.51 33 PRO C C 1
ATOM 1790 O O . PRO C 1 53 ? 33.267 27.704 44.848 1.00 25.59 33 PRO C O 1
ATOM 1794 N N . GLU C 1 54 ? 35.440 27.962 44.329 1.00 24.18 34 GLU C N 1
ATOM 1795 C CA . GLU C 1 54 ? 35.416 27.001 43.224 1.00 23.50 34 GLU C CA 1
ATOM 1796 C C . GLU C 1 54 ? 35.060 25.592 43.716 1.00 23.02 34 GLU C C 1
ATOM 1797 O O . GLU C 1 54 ? 34.201 24.890 43.124 1.00 22.68 34 GLU C O 1
ATOM 1803 N N . ALA C 1 55 ? 35.716 25.180 44.813 1.00 21.79 35 ALA C N 1
ATOM 1804 C CA . ALA C 1 55 ? 35.470 23.856 45.400 1.00 22.28 35 ALA C CA 1
ATOM 1805 C C . ALA C 1 55 ? 34.025 23.726 45.849 1.00 22.76 35 ALA C C 1
ATOM 1806 O O . ALA C 1 55 ? 33.392 22.690 45.684 1.00 20.70 35 ALA C O 1
ATOM 1808 N N . ILE C 1 56 ? 33.531 24.785 46.470 1.00 22.70 36 ILE C N 1
ATOM 1809 C CA . ILE C 1 56 ? 32.148 24.782 46.952 1.00 23.46 36 ILE C CA 1
ATOM 1810 C C . ILE C 1 56 ? 31.217 24.601 45.787 1.00 23.66 36 ILE C C 1
ATOM 1811 O O . ILE C 1 56 ? 30.243 23.851 45.871 1.00 24.58 36 ILE C O 1
ATOM 1816 N N . ALA C 1 57 ? 31.463 25.352 44.723 1.00 23.00 37 ALA C N 1
ATOM 1817 C CA . ALA C 1 57 ? 30.608 25.299 43.537 1.00 23.58 37 ALA C CA 1
ATOM 1818 C C . ALA C 1 57 ? 30.567 23.878 42.961 1.00 22.50 37 ALA C C 1
ATOM 1819 O O . ALA C 1 57 ? 29.506 23.367 42.548 1.00 23.08 37 ALA C O 1
ATOM 1821 N N . VAL C 1 58 ? 31.708 23.219 42.934 1.00 20.39 38 VAL C N 1
ATOM 1822 C CA . VAL C 1 58 ? 31.773 21.858 42.380 1.00 21.26 38 VAL C CA 1
ATOM 1823 C C . VAL C 1 58 ? 31.000 20.840 43.217 1.00 22.26 38 VAL C C 1
ATOM 1824 O O . VAL C 1 58 ? 30.299 19.970 42.685 1.00 21.76 38 VAL C O 1
ATOM 1828 N N . ILE C 1 59 ? 31.164 20.934 44.528 1.00 21.39 39 ILE C N 1
ATOM 1829 C CA . ILE C 1 59 ? 30.480 20.024 45.422 1.00 22.89 39 ILE C CA 1
ATOM 1830 C C . ILE C 1 59 ? 29.006 20.348 45.379 1.00 22.67 39 ILE C C 1
ATOM 1831 O O . ILE C 1 59 ? 28.188 19.445 45.312 1.00 24.79 39 ILE C O 1
ATOM 1836 N N . ALA C 1 60 ? 28.655 21.634 45.400 1.00 24.43 40 ALA C N 1
ATOM 1837 C CA . ALA C 1 60 ? 27.241 22.028 45.307 1.00 24.42 40 ALA C CA 1
ATOM 1838 C C . ALA C 1 60 ? 26.588 21.469 44.055 1.00 24.62 40 ALA C C 1
ATOM 1839 O O . ALA C 1 60 ? 25.489 20.885 44.098 1.00 24.78 40 ALA C O 1
ATOM 1841 N N . ASP C 1 61 ? 27.288 21.587 42.955 1.00 24.25 41 ASP C N 1
ATOM 1842 C CA . ASP C 1 61 ? 26.755 21.115 41.729 1.00 25.85 41 ASP C CA 1
ATOM 1843 C C . ASP C 1 61 ? 26.565 19.603 41.702 1.00 24.88 41 ASP C C 1
ATOM 1844 O O . ASP C 1 61 ? 25.587 19.093 41.153 1.00 23.28 41 ASP C O 1
ATOM 1849 N N . HIS C 1 62 ? 27.500 18.889 42.321 1.00 22.52 42 HIS C N 1
ATOM 1850 C CA . HIS C 1 62 ? 27.397 17.446 42.406 1.00 23.47 42 HIS C CA 1
ATOM 1851 C C . HIS C 1 62 ? 26.087 17.068 43.089 1.00 23.99 42 HIS C C 1
ATOM 1852 O O . HIS C 1 62 ? 25.386 16.146 42.656 1.00 23.20 42 HIS C O 1
ATOM 1859 N N . ILE C 1 63 ? 25.756 17.804 44.155 1.00 24.04 43 ILE C N 1
ATOM 1860 C CA . ILE C 1 63 ? 24.544 17.537 44.877 1.00 25.03 43 ILE C CA 1
ATOM 1861 C C . ILE C 1 63 ? 23.335 17.817 44.005 1.00 24.40 43 ILE C C 1
ATOM 1862 O O . ILE C 1 63 ? 22.430 16.997 43.963 1.00 24.71 43 ILE C O 1
ATOM 1867 N N . LEU C 1 64 ? 23.330 18.966 43.333 1.00 22.46 44 LEU C N 1
ATOM 1868 C CA . LEU C 1 64 ? 22.151 19.379 42.574 1.00 23.05 44 LEU C CA 1
ATOM 1869 C C . LEU C 1 64 ? 21.922 18.407 41.394 1.00 21.69 44 LEU C C 1
ATOM 1870 O O . LEU C 1 64 ? 20.806 17.985 41.110 1.00 20.95 44 LEU C O 1
ATOM 1875 N N . GLU C 1 65 ? 23.016 18.023 40.741 1.00 21.11 45 GLU C N 1
ATOM 1876 C CA . GLU C 1 65 ? 22.936 17.114 39.611 1.00 21.88 45 GLU C CA 1
ATOM 1877 C C . GLU C 1 65 ? 22.601 15.702 40.056 1.00 22.01 45 GLU C C 1
ATOM 1878 O O . GLU C 1 65 ? 21.848 15.036 39.402 1.00 22.81 45 GLU C O 1
ATOM 1884 N N . GLY C 1 66 ? 23.097 15.261 41.207 1.00 21.36 46 GLY C N 1
ATOM 1885 C CA . GLY C 1 66 ? 22.726 13.909 41.720 1.00 21.83 46 GLY C CA 1
ATOM 1886 C C . GLY C 1 66 ? 21.262 13.875 42.124 1.00 21.43 46 GLY C C 1
ATOM 1887 O O . GLY C 1 66 ? 20.589 12.898 41.901 1.00 22.89 46 GLY C O 1
ATOM 1888 N N . ALA C 1 67 ? 20.750 14.973 42.686 1.00 20.68 47 ALA C N 1
ATOM 1889 C CA . ALA C 1 67 ? 19.328 15.024 43.036 1.00 20.85 47 ALA C CA 1
ATOM 1890 C C . ALA C 1 67 ? 18.461 14.936 41.775 1.00 19.72 47 ALA C C 1
ATOM 1891 O O . ALA C 1 67 ? 17.455 14.210 41.708 1.00 19.77 47 ALA C O 1
ATOM 1893 N N . ARG C 1 68 ? 18.876 15.688 40.758 1.00 18.84 48 ARG C N 1
ATOM 1894 C CA . ARG C 1 68 ? 18.206 15.651 39.441 1.00 18.84 48 ARG C CA 1
ATOM 1895 C C . ARG C 1 68 ? 18.241 14.215 38.847 1.00 19.58 48 ARG C C 1
ATOM 1896 O O . ARG C 1 68 ? 17.279 13.806 38.216 1.00 18.43 48 ARG C O 1
ATOM 1904 N N . ASP C 1 69 ? 19.339 13.482 39.084 1.00 21.84 49 ASP C N 1
ATOM 1905 C CA . ASP C 1 69 ? 19.474 12.093 38.632 1.00 23.06 49 ASP C CA 1
ATOM 1906 C C . ASP C 1 69 ? 18.579 11.146 39.379 1.00 23.71 49 ASP C C 1
ATOM 1907 O O . ASP C 1 69 ? 18.407 10.008 38.937 1.00 24.76 49 ASP C O 1
ATOM 1912 N N . GLY C 1 70 ? 18.082 11.554 40.542 1.00 21.85 50 GLY C N 1
ATOM 1913 C CA . GLY C 1 70 ? 17.196 10.679 41.288 1.00 22.70 50 GLY C CA 1
ATOM 1914 C C . GLY C 1 70 ? 17.861 10.066 42.489 1.00 22.02 50 GLY C C 1
ATOM 1915 O O . GLY C 1 70 ? 17.343 9.065 43.049 1.00 22.74 50 GLY C O 1
ATOM 1916 N N . ARG C 1 71 ? 18.994 10.630 42.892 1.00 22.16 51 ARG C N 1
ATOM 1917 C CA . ARG C 1 71 ? 19.709 10.129 44.109 1.00 23.86 51 ARG C CA 1
ATOM 1918 C C . ARG C 1 71 ? 18.994 10.538 45.403 1.00 24.79 51 ARG C C 1
ATOM 1919 O O . ARG C 1 71 ? 18.275 11.529 45.437 1.00 24.50 51 ARG C O 1
ATOM 1927 N N . THR C 1 72 ? 19.182 9.762 46.471 1.00 24.31 52 THR C N 1
ATOM 1928 C CA . THR C 1 72 ? 18.612 10.119 47.758 1.00 25.11 52 THR C CA 1
ATOM 1929 C C . THR C 1 72 ? 19.526 11.087 48.501 1.00 25.44 52 THR C C 1
ATOM 1930 O O . THR C 1 72 ? 20.710 11.218 48.184 1.00 25.21 52 THR C O 1
ATOM 1934 N N . VAL C 1 73 ? 18.962 11.772 49.488 1.00 25.82 53 VAL C N 1
ATOM 1935 C CA . VAL C 1 73 ? 19.732 12.696 50.316 1.00 26.02 53 VAL C CA 1
ATOM 1936 C C . VAL C 1 73 ? 20.862 11.871 50.912 1.00 24.56 53 VAL C C 1
ATOM 1937 O O . VAL C 1 73 ? 22.006 12.347 50.924 1.00 22.97 53 VAL C O 1
ATOM 1941 N N . ALA C 1 74 ? 20.560 10.651 51.371 1.00 24.68 54 ALA C N 1
ATOM 1942 C CA . ALA C 1 74 ? 21.619 9.832 52.038 1.00 24.02 54 ALA C CA 1
ATOM 1943 C C . ALA C 1 74 ? 22.748 9.518 51.060 1.00 24.78 54 ALA C C 1
ATOM 1944 O O . ALA C 1 74 ? 23.917 9.595 51.412 1.00 22.84 54 ALA C O 1
ATOM 1946 N N . GLU C 1 75 ? 22.393 9.186 49.819 1.00 23.03 55 GLU C N 1
ATOM 1947 C CA . GLU C 1 75 ? 23.394 8.896 48.798 1.00 23.47 55 GLU C CA 1
ATOM 1948 C C . GLU C 1 75 ? 24.222 10.126 48.498 1.00 23.16 55 GLU C C 1
ATOM 1949 O O . GLU C 1 75 ? 25.431 10.044 48.301 1.00 21.60 55 GLU C O 1
ATOM 1955 N N . LEU C 1 76 ? 23.570 11.276 48.426 1.00 21.95 56 LEU C N 1
ATOM 1956 C CA . LEU C 1 76 ? 24.298 12.505 48.093 1.00 22.36 56 LEU C CA 1
ATOM 1957 C C . LEU C 1 76 ? 25.193 13.001 49.212 1.00 22.85 56 LEU C C 1
ATOM 1958 O O . LEU C 1 76 ? 26.237 13.570 48.970 1.00 21.74 56 LEU C O 1
ATOM 1963 N N . MET C 1 77 ? 24.809 12.786 50.464 1.00 23.22 57 MET C N 1
ATOM 1964 C CA . MET C 1 77 ? 25.737 13.139 51.536 1.00 24.28 57 MET C CA 1
ATOM 1965 C C . MET C 1 77 ? 27.042 12.348 51.451 1.00 23.50 57 MET C C 1
ATOM 1966 O O . MET C 1 77 ? 28.084 12.830 51.878 1.00 25.94 57 MET C O 1
ATOM 1971 N N . ALA C 1 78 ? 26.970 11.134 50.902 1.00 21.73 58 ALA C N 1
ATOM 1972 C CA . ALA C 1 78 ? 28.093 10.221 50.796 1.00 22.73 58 ALA C CA 1
ATOM 1973 C C . ALA C 1 78 ? 28.922 10.566 49.567 1.00 23.51 58 ALA C C 1
ATOM 1974 O O . ALA C 1 78 ? 30.141 10.739 49.644 1.00 23.12 58 ALA C O 1
ATOM 1976 N N . SER C 1 79 ? 28.243 10.622 48.432 1.00 22.51 59 SER C N 1
ATOM 1977 C CA . SER C 1 79 ? 28.930 10.798 47.149 1.00 23.70 59 SER C CA 1
ATOM 1978 C C . SER C 1 79 ? 29.576 12.179 47.067 1.00 23.49 59 SER C C 1
ATOM 1979 O O . SER C 1 79 ? 30.622 12.357 46.411 1.00 23.78 59 SER C O 1
ATOM 1982 N N . GLY C 1 80 ? 28.946 13.133 47.743 1.00 22.53 60 GLY C N 1
ATOM 1983 C CA . GLY C 1 80 ? 29.473 14.491 47.896 1.00 23.16 60 GLY C CA 1
ATOM 1984 C C . GLY C 1 80 ? 30.874 14.537 48.517 1.00 23.61 60 GLY C C 1
ATOM 1985 O O . GLY C 1 80 ? 31.570 15.570 48.432 1.00 22.70 60 GLY C O 1
ATOM 1986 N N . ARG C 1 81 ? 31.251 13.470 49.193 1.00 22.39 61 ARG C N 1
ATOM 1987 C CA . ARG C 1 81 ? 32.541 13.466 49.902 1.00 23.46 61 ARG C CA 1
ATOM 1988 C C . ARG C 1 81 ? 33.622 12.820 49.028 1.00 23.46 61 ARG C C 1
ATOM 1989 O O . ARG C 1 81 ? 34.766 12.622 49.473 1.00 24.36 61 ARG C O 1
ATOM 1997 N N . GLU C 1 82 ? 33.247 12.444 47.812 1.00 24.71 62 GLU C N 1
ATOM 1998 C CA . GLU C 1 82 ? 34.162 11.801 46.887 1.00 25.83 62 GLU C CA 1
ATOM 1999 C C . GLU C 1 82 ? 34.339 12.525 45.569 1.00 27.71 62 GLU C C 1
ATOM 2000 O O . GLU C 1 82 ? 34.857 11.918 44.588 1.00 29.89 62 GLU C O 1
ATOM 2006 N N . VAL C 1 83 ? 33.922 13.786 45.532 1.00 27.31 63 VAL C N 1
ATOM 2007 C CA . VAL C 1 83 ? 34.015 14.629 44.334 1.00 27.86 63 VAL C CA 1
ATOM 2008 C C . VAL C 1 83 ? 35.425 15.217 44.187 1.00 28.41 63 VAL C C 1
ATOM 2009 O O . VAL C 1 83 ? 36.061 15.075 43.107 1.00 29.85 63 VAL C O 1
ATOM 2013 N N . LEU C 1 84 ? 35.925 15.837 45.260 1.00 26.01 64 LEU C N 1
ATOM 2014 C CA . LEU C 1 84 ? 37.241 16.458 45.287 1.00 26.78 64 LEU C CA 1
ATOM 2015 C C . LEU C 1 84 ? 38.040 15.946 46.460 1.00 26.78 64 LEU C C 1
ATOM 2016 O O . LEU C 1 84 ? 37.503 15.810 47.560 1.00 26.32 64 LEU C O 1
ATOM 2021 N N . GLY C 1 85 ? 39.309 15.660 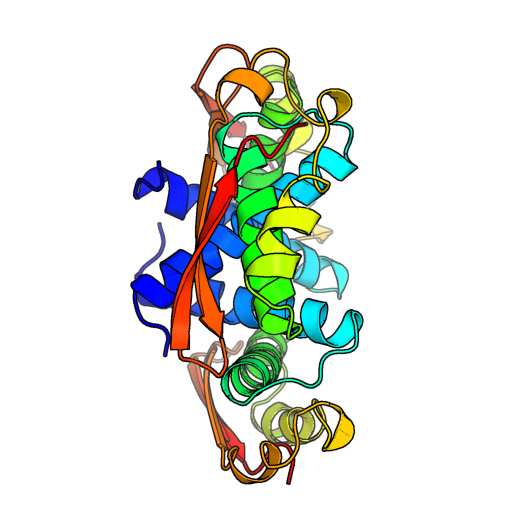46.210 1.00 26.69 65 GLY C N 1
ATOM 2022 C CA . GLY C 1 85 ? 40.255 15.297 47.272 1.00 28.01 65 GLY C CA 1
ATOM 2023 C C . GLY C 1 85 ? 41.215 16.442 47.546 1.00 28.58 65 GLY C C 1
ATOM 2024 O O . GLY C 1 85 ? 41.135 17.493 46.918 1.00 28.24 65 GLY C O 1
ATOM 2025 N N . ARG C 1 86 ? 42.145 16.234 48.471 1.00 29.72 66 ARG C N 1
ATOM 2026 C CA . ARG C 1 86 ? 43.081 17.283 48.818 1.00 29.92 66 ARG C CA 1
ATOM 2027 C C . ARG C 1 86 ? 43.911 17.684 47.625 1.00 29.39 66 ARG C C 1
ATOM 2028 O O . ARG C 1 86 ? 44.293 18.836 47.504 1.00 29.12 66 ARG C O 1
ATOM 2036 N N . ASP C 1 87 ? 44.206 16.724 46.750 1.00 29.20 67 ASP C N 1
ATOM 2037 C CA . ASP C 1 87 ? 45.006 17.017 45.559 1.00 30.11 67 ASP C CA 1
ATOM 2038 C C . ASP C 1 87 ? 44.299 17.955 44.579 1.00 29.73 67 ASP C C 1
ATOM 2039 O O . ASP C 1 87 ? 44.952 18.612 43.765 1.00 28.99 67 ASP C O 1
ATOM 2044 N N . ASP C 1 88 ? 42.975 18.009 44.654 1.00 29.41 68 ASP C N 1
ATOM 2045 C CA . ASP C 1 88 ? 42.195 18.760 43.673 1.00 29.21 68 ASP C CA 1
ATOM 2046 C C . ASP C 1 88 ? 42.041 20.211 44.055 1.00 28.72 68 ASP C C 1
ATOM 2047 O O . ASP C 1 88 ? 41.545 20.999 43.252 1.00 29.47 68 ASP C O 1
ATOM 2052 N N . VAL C 1 89 ? 42.397 20.551 45.293 1.00 27.92 69 VAL C N 1
ATOM 2053 C CA . VAL C 1 89 ? 42.140 21.881 45.803 1.00 26.84 69 VAL C CA 1
ATOM 2054 C C . VAL C 1 89 ? 43.411 22.518 46.340 1.00 27.67 69 VAL C C 1
ATOM 2055 O O . VAL C 1 89 ? 44.414 21.830 46.640 1.00 27.60 69 VAL C O 1
ATOM 2059 N N . MET C 1 90 ? 43.390 23.833 46.465 1.00 28.58 70 MET C N 1
ATOM 2060 C CA . MET C 1 90 ? 44.541 24.513 47.030 1.00 29.81 70 MET C CA 1
ATOM 2061 C C . MET C 1 90 ? 44.839 24.065 48.455 1.00 30.09 70 MET C C 1
ATOM 2062 O O . MET C 1 90 ? 43.957 23.626 49.187 1.00 28.35 70 MET C O 1
ATOM 2067 N N . GLU C 1 91 ? 46.111 24.156 48.830 1.00 30.51 71 GLU C N 1
ATOM 2068 C CA . GLU C 1 91 ? 46.512 23.922 50.210 1.00 32.41 71 GLU C CA 1
ATOM 2069 C C . GLU C 1 91 ? 45.661 24.826 51.115 1.00 32.63 71 GLU C C 1
ATOM 2070 O O . GLU C 1 91 ? 45.468 26.007 50.813 1.00 33.78 71 GLU C O 1
ATOM 2076 N N . GLY C 1 92 ? 45.102 24.263 52.184 1.00 33.17 72 GLY C N 1
ATOM 2077 C CA . GLY C 1 92 ? 44.287 25.053 53.123 1.00 33.62 72 GLY C CA 1
ATOM 2078 C C . GLY C 1 92 ? 42.778 24.911 52.927 1.00 33.80 72 GLY C C 1
ATOM 2079 O O . GLY C 1 92 ? 42.013 24.960 53.892 1.00 34.51 72 GLY C O 1
ATOM 2080 N N . VAL C 1 93 ? 42.359 24.733 51.676 1.00 33.49 73 VAL C N 1
ATOM 2081 C CA . VAL C 1 93 ? 40.939 24.553 51.339 1.00 32.89 73 VAL C CA 1
ATOM 2082 C C . VAL C 1 93 ? 40.247 23.404 52.095 1.00 33.51 73 VAL C C 1
ATOM 2083 O O . VAL C 1 93 ? 39.165 23.613 52.650 1.00 33.07 73 VAL C O 1
ATOM 2087 N N . PRO C 1 94 ? 40.860 22.202 52.146 1.00 34.06 74 PRO C N 1
ATOM 2088 C CA . PRO C 1 94 ? 40.106 21.110 52.782 1.00 35.12 74 PRO C CA 1
ATOM 2089 C C . PRO C 1 94 ? 39.697 21.380 54.235 1.00 36.85 74 PRO C C 1
ATOM 2090 O O . PRO C 1 94 ? 38.679 20.826 54.702 1.00 37.32 74 PRO C O 1
ATOM 2094 N N . GLU C 1 95 ? 40.479 22.204 54.941 1.00 37.36 75 GLU C N 1
ATOM 2095 C CA . GLU C 1 95 ? 40.150 22.625 56.300 1.00 38.63 75 GLU C CA 1
ATOM 2096 C C . GLU C 1 95 ? 39.209 23.848 56.366 1.00 38.86 75 GLU C C 1
ATOM 2097 O O . GLU C 1 95 ? 38.570 24.093 57.386 1.00 39.00 75 GLU C O 1
ATOM 2103 N N . MET C 1 96 ? 39.134 24.610 55.283 1.00 38.84 76 MET C N 1
ATOM 2104 C CA . MET C 1 96 ? 38.194 25.721 55.185 1.00 39.60 76 MET C CA 1
ATOM 2105 C C . MET C 1 96 ? 36.773 25.213 54.900 1.00 39.35 76 MET C C 1
ATOM 2106 O O . MET C 1 96 ? 35.794 25.896 55.199 1.00 40.44 76 MET C O 1
ATOM 2111 N N . LEU C 1 97 ? 36.672 24.043 54.275 1.00 38.73 77 LEU C N 1
ATOM 2112 C CA . LEU C 1 97 ? 35.384 23.485 53.845 1.00 37.77 77 LEU C CA 1
ATOM 2113 C C . LEU C 1 97 ? 34.800 22.527 54.868 1.00 36.19 77 LEU C C 1
ATOM 2114 O O . LEU C 1 97 ? 34.911 21.315 54.698 1.00 36.57 77 LEU C O 1
ATOM 2119 N N . ALA C 1 98 ? 34.175 23.052 55.915 1.00 34.51 78 ALA C N 1
ATOM 2120 C CA . ALA C 1 98 ? 33.554 22.176 56.914 1.00 32.39 78 ALA C CA 1
ATOM 2121 C C . ALA C 1 98 ? 32.325 21.500 56.366 1.00 31.07 78 ALA C C 1
ATOM 2122 O O . ALA C 1 98 ? 32.065 20.354 56.709 1.00 30.82 78 ALA C O 1
ATOM 2124 N N . GLU C 1 99 ? 31.548 22.233 55.573 1.00 29.57 79 GLU C N 1
ATOM 2125 C CA . GLU C 1 99 ? 30.325 21.736 54.984 1.00 30.58 79 GLU C CA 1
ATOM 2126 C C . GLU C 1 99 ? 29.931 22.504 53.739 1.00 29.04 79 GLU C C 1
ATOM 2127 O O . GLU C 1 99 ? 30.391 23.636 53.519 1.00 27.87 79 GLU C O 1
ATOM 2133 N N . VAL C 1 100 ? 29.107 21.866 52.921 1.00 26.50 80 VAL C N 1
ATOM 2134 C CA . VAL C 1 100 ? 28.488 22.469 51.744 1.00 27.28 80 VAL C CA 1
ATOM 2135 C C . VAL C 1 100 ? 27.009 22.163 51.841 1.00 28.92 80 VAL C C 1
ATOM 2136 O O . VAL C 1 100 ? 26.603 20.994 51.947 1.00 28.04 80 VAL C O 1
ATOM 2140 N N . GLN C 1 101 ? 26.189 23.198 51.763 1.00 28.41 81 GLN C N 1
ATOM 2141 C CA . GLN C 1 101 ? 24.736 22.971 51.832 1.00 30.10 81 GLN C CA 1
ATOM 2142 C C . GLN C 1 101 ? 24.042 23.476 50.582 1.00 32.13 81 GLN C C 1
ATOM 2143 O O . GLN C 1 101 ? 24.313 24.576 50.072 1.00 31.62 81 GLN C O 1
ATOM 2149 N N . VAL C 1 102 ? 23.150 22.652 50.082 1.00 31.53 82 VAL C N 1
ATOM 2150 C CA . VAL C 1 102 ? 22.477 22.927 48.839 1.00 34.04 82 VAL C CA 1
ATOM 2151 C C . VAL C 1 102 ? 21.044 22.585 49.090 1.00 33.60 82 VAL C C 1
ATOM 2152 O O . VAL C 1 102 ? 20.783 21.498 49.606 1.00 33.83 82 VAL C O 1
ATOM 2156 N N . GLU C 1 103 ? 20.137 23.516 48.760 1.00 34.00 83 GLU C N 1
ATOM 2157 C CA . GLU C 1 103 ? 18.707 23.218 48.683 1.00 34.54 83 GLU C CA 1
ATOM 2158 C C . GLU C 1 103 ? 18.526 22.506 47.361 1.00 35.31 83 GLU C C 1
ATOM 2159 O O . GLU C 1 103 ? 18.864 23.044 46.314 1.00 35.94 83 GLU C O 1
ATOM 2165 N N . ALA C 1 104 ? 18.054 21.268 47.410 1.00 35.37 84 ALA C N 1
ATOM 2166 C CA . ALA C 1 104 ? 17.908 20.497 46.186 1.00 36.68 84 ALA C CA 1
ATOM 2167 C C . ALA C 1 104 ? 16.489 20.005 46.119 1.00 37.12 84 ALA C C 1
ATOM 2168 O O . ALA C 1 104 ? 15.866 19.736 47.162 1.00 37.09 84 ALA C O 1
ATOM 2170 N N . THR C 1 105 ? 15.973 19.897 44.895 1.00 37.97 85 THR C N 1
ATOM 2171 C CA . THR C 1 105 ? 14.601 19.419 44.702 1.00 39.58 85 THR C CA 1
ATOM 2172 C C . THR C 1 105 ? 14.530 17.902 44.537 1.00 39.71 85 THR C C 1
ATOM 2173 O O . THR C 1 105 ? 15.145 17.316 43.641 1.00 38.88 85 THR C O 1
ATOM 2177 N N . PHE C 1 106 ? 13.737 17.294 45.405 1.00 40.77 86 PHE C N 1
ATOM 2178 C CA . PHE C 1 106 ? 13.492 15.867 45.375 1.00 41.49 86 PHE C CA 1
ATOM 2179 C C . PHE C 1 106 ? 11.988 15.659 45.089 1.00 42.92 86 PHE C C 1
ATOM 2180 O O . PHE C 1 106 ? 11.178 16.588 45.291 1.00 43.92 86 PHE C O 1
ATOM 2188 N N . PRO C 1 107 ? 11.598 14.460 44.594 1.00 44.03 87 PRO C N 1
ATOM 2189 C CA . PRO C 1 107 ? 10.147 14.209 44.364 1.00 44.17 87 PRO C CA 1
ATOM 2190 C C . PRO C 1 107 ? 9.367 14.439 45.666 1.00 44.43 87 PRO C C 1
ATOM 2191 O O . PRO C 1 107 ? 8.236 14.918 45.655 1.00 45.01 87 PRO C O 1
ATOM 2195 N N . ASP C 1 108 ? 10.022 14.084 46.768 1.00 44.60 88 ASP C N 1
ATOM 2196 C CA . ASP C 1 108 ? 9.591 14.257 48.151 1.00 44.29 88 ASP C CA 1
ATOM 2197 C C . ASP C 1 108 ? 9.443 15.737 48.566 1.00 42.95 88 ASP C C 1
ATOM 2198 O O . ASP C 1 108 ? 8.718 16.047 49.509 1.00 43.09 88 ASP C O 1
ATOM 2203 N N . GLY C 1 109 ? 10.137 16.634 47.860 1.00 41.68 89 GLY C N 1
ATOM 2204 C CA . GLY C 1 109 ? 10.134 18.082 48.149 1.00 39.21 89 GLY C CA 1
ATOM 2205 C C . GLY C 1 109 ? 11.531 18.697 48.044 1.00 37.32 89 GLY C C 1
ATOM 2206 O O . GLY C 1 109 ? 12.489 17.997 47.712 1.00 36.81 89 GLY C O 1
ATOM 2207 N N . THR C 1 110 ? 11.636 20.008 48.291 1.00 35.38 90 THR C N 1
ATOM 2208 C CA . THR C 1 110 ? 12.922 20.696 48.490 1.00 32.59 90 THR C CA 1
ATOM 2209 C C . THR C 1 110 ? 13.524 20.370 49.869 1.00 29.99 90 THR C C 1
ATOM 2210 O O . THR C 1 110 ? 12.857 20.465 50.898 1.00 28.79 90 THR C O 1
ATOM 2214 N N . LYS C 1 111 ? 14.783 19.944 49.883 1.00 27.68 91 LYS C N 1
ATOM 2215 C CA . LYS C 1 111 ? 15.481 19.617 51.136 1.00 27.09 91 LYS C CA 1
ATOM 2216 C C . LYS C 1 111 ? 16.839 20.247 51.132 1.00 26.28 91 LYS C C 1
ATOM 2217 O O . LYS C 1 111 ? 17.467 20.316 50.091 1.00 26.48 91 LYS C O 1
ATOM 2223 N N . LEU C 1 112 ? 17.296 20.704 52.298 1.00 26.16 92 LEU C N 1
ATOM 2224 C CA . LEU C 1 112 ? 18.677 21.146 52.394 1.00 25.84 92 LEU C CA 1
ATOM 2225 C C . LEU C 1 112 ? 19.562 19.929 52.598 1.00 26.74 92 LEU C C 1
ATOM 2226 O O . LEU C 1 112 ? 19.398 19.193 53.596 1.00 25.97 92 LEU C O 1
ATOM 2231 N N . VAL C 1 113 ? 20.485 19.719 51.645 1.00 26.53 93 VAL C N 1
ATOM 2232 C CA . VAL C 1 113 ? 21.388 18.612 51.703 1.00 27.31 93 VAL C CA 1
ATOM 2233 C C . VAL C 1 113 ? 22.694 19.136 52.181 1.00 27.04 93 VAL C C 1
ATOM 2234 O O . VAL C 1 113 ? 23.199 20.135 51.640 1.00 28.27 93 VAL C O 1
ATOM 2238 N N . THR C 1 114 ? 23.213 18.510 53.221 1.00 27.18 94 THR C N 1
ATOM 2239 C CA . THR C 1 114 ? 24.507 18.907 53.740 1.00 29.00 94 THR C CA 1
ATOM 2240 C C . THR C 1 114 ? 25.535 17.822 53.480 1.00 28.68 94 THR C C 1
ATOM 2241 O O . THR C 1 114 ? 25.364 16.666 53.896 1.00 28.91 94 THR C O 1
ATOM 2245 N N . VAL C 1 115 ? 26.602 18.224 52.805 1.00 28.47 95 VAL C N 1
ATOM 2246 C CA . VAL C 1 115 ? 27.796 17.406 52.718 1.00 28.32 95 VAL C CA 1
ATOM 2247 C C . VAL C 1 115 ? 28.792 17.922 53.740 1.00 28.73 95 VAL C C 1
ATOM 2248 O O . VAL C 1 115 ? 29.245 19.081 53.670 1.00 29.17 95 VAL C O 1
ATOM 2252 N N . HIS C 1 116 ? 29.107 17.074 54.702 1.00 28.58 96 HIS C N 1
ATOM 2253 C CA . HIS C 1 116 ? 30.076 17.348 55.767 1.00 28.42 96 HIS C CA 1
ATOM 2254 C C . HIS C 1 116 ? 31.498 16.977 55.341 1.00 28.24 96 HIS C C 1
ATOM 2255 O O . HIS C 1 116 ? 31.719 15.939 54.682 1.00 27.59 96 HIS C O 1
ATOM 2262 N N . GLN C 1 117 ? 32.450 17.835 55.692 1.00 28.42 97 GLN C N 1
ATOM 2263 C CA . GLN C 1 117 ? 33.881 17.634 55.369 1.00 29.33 97 GLN C CA 1
ATOM 2264 C C . GLN C 1 117 ? 34.074 16.995 53.998 1.00 27.29 97 GLN C C 1
ATOM 2265 O O . GLN C 1 117 ? 34.656 15.916 53.914 1.00 26.94 97 GLN C O 1
ATOM 2271 N N . PRO C 1 118 ? 33.590 17.658 52.917 1.00 27.07 98 PRO C N 1
ATOM 2272 C CA . PRO C 1 118 ? 33.580 17.089 51.590 1.00 28.50 98 PRO C CA 1
ATOM 2273 C C . PRO C 1 118 ? 34.963 16.703 51.072 1.00 28.96 98 PRO C C 1
ATOM 2274 O O . PRO C 1 118 ? 35.047 15.788 50.268 1.00 28.34 98 PRO C O 1
ATOM 2278 N N . ILE C 1 119 ? 36.031 17.382 51.520 1.00 29.28 99 ILE C N 1
ATOM 2279 C CA . ILE C 1 119 ? 37.372 17.055 51.005 1.00 32.10 99 ILE C CA 1
ATOM 2280 C C . ILE C 1 119 ? 38.051 16.127 51.981 1.00 33.53 99 ILE C C 1
ATOM 2281 O O . ILE C 1 119 ? 38.784 16.572 52.857 1.00 35.41 99 ILE C O 1
ATOM 2286 N N . ALA C 1 120 ? 37.773 14.850 51.816 1.00 35.67 100 ALA C N 1
ATOM 2287 C CA . ALA C 1 120 ? 38.084 13.832 52.794 1.00 37.70 100 ALA C CA 1
ATOM 2288 C C . ALA C 1 120 ? 37.312 12.597 52.373 1.00 38.40 100 ALA C C 1
ATOM 2289 O O . ALA C 1 120 ? 36.095 12.629 52.299 1.00 39.85 100 ALA C O 1
#

Sequence (297 aa):
RLTPHEQERLLLSYAAELARRRRARGLRLNHPEAIAVIADHILEGARDGRTVAELMASGREVLGRDDVMEGVPEMLAEVQVEATFPDGTKLVTVHQPIARLTPHEQERLLLSYAAELARRRRARGLRLNHPEAIAVIADHILEGARDGRTVAELMASGREVLGRDDVMEGVPEMLAEVQVEATFPDGTKLVTVHQPIARLTPHEQERLLLSYAAELARRRRARGLRLNHPEAIAVIADHILEGARDGRTVAELMASGREVLGRDDVMEGVPEMLAEVQVEATFPDGTKLVTVHQPIA

B-factor: mean 30.31, std 8.32, range [14.76, 62.98]

Nearest PDB structures (foldseek):
  2fvh-assembly1_C  TM=9.887E-01  e=1.749E-17  Mycobacterium tuberculosis
  1a5k-assembly1_A  TM=9.629E-01  e=8.790E-15  Klebsiella aerogenes
  1s3t-assembly1_A  TM=9.776E-01  e=2.936E-14  Sporosarcina pasteurii
  8a18-assembly1_AAA  TM=9.762E-01  e=3.551E-14  Sporosarcina pasteurii
  4fur-assembly1_A  TM=9.750E-01  e=4.221E-13  Brucella abortus 2308

Organism: Mycobacterium tuberculosis (strain ATCC 25618 / H37Rv) (NCBI:txid83332)

Solvent-accessible surface area: 14921 Å² total; per-residue (Å²): 106,64,71,102,124,85,45,22,83,21,2,22,3,2,14,0,30,4,0,88,82,14,77,92,92,57,28,84,1,38,65,85,14,0,54,2,14,0,2,10,47,0,28,10,6,2,42,47,36,129,79,38,76,88,4,63,62,46,0,100,141,50,13,33,120,114,36,0,73,144,33,6,3,107,117,1,77,87,4,99,10,100,2,89,10,113,111,25,83,68,104,1,14,0,93,85,0,23,24,124,52,46,104,134,65,50,70,63,17,1,58,2,2,22,0,29,10,0,88,73,35,73,93,91,55,32,102,0,41,51,87,15,0,54,4,8,0,0,4,58,0,11,20,6,0,46,61,36,129,74,37,75,75,2,74,62,37,0,96,147,46,13,29,115,114,34,0,72,164,33,3,8,117,104,4,73,74,4,94,15,102,0,70,10,112,106,36,82,70,102,0,21,0,96,82,0,14,66,263,31,64,114,130,72,26,71,85,7,4,81,2,0,18,0,34,10,0,70,63,32,74,91,91,57,33,111,0,45,55,88,15,0,61,13,6,0,18,2,55,0,30,9,7,7,43,47,48,121,74,38,67,80,1,74,63,39,0,87,152,46,11,32,133,117,32,0,93,168,32,2,16,121,102,2,69,85,5,92,12,110,2,102,9,138,98,30,93,75,89,0,21,0,107,114,0,4,75